Protein AF-X1JMP1-F1 (afdb_monomer_lite)

InterPro domains:
  IPR011050 Pectin lyase fold/virulence factor [SSF51126] (83-162)
  IPR012334 Pectin lyase fold [G3DSA:2.160.20.10] (89-226)
  IPR024535 Rhamnogalacturonase A/B/Epimerase-like, pectate lyase domain [PF12708] (98-154)

Secondary structure (DSSP, 8-state):
-EES-SEEE--SSS--EE--TTSEEEEEEEE----PPPBTTB-----EEETTEEESSPEEEEEET-PPPTTHHHHH---SS---TTSTT-EETTSTTT----EEEEE-HHHHHHHHHH-SEEE--SEEEE-SS-EEE-TT-EEE-S-TTTEEEE--SS-GGG--SSS-EEEEEE--BTT---EEEEEEEEEETT-TTEEEEEE-B-TT-EEEEEEEEEE-TT-TTSPPPP-----S-SEEEETT---EEES-EE------TT--SEEEES---

Foldseek 3Di:
DDFLFQFDADDPDDDHGGADNHTDKDWPDWDDKDFDDDDPNDTDIDFDADPNDTDPDIDTDMDPRDDDDPCPVVLQDDDPPADDCPPVQAAELCDPPLNQDLAQPDASQRSQLVCQVPDQHYEQEFHEHEHDEEREHELRHAYEYQAAVGREDEYQACDPPQVDLVQAEENYEYDQDQSRQYEDERHEYEYEQQRLSYAHYEARHHANYEAYRYEYHYYHNVDPPDDGDDHDGRLDANYEQERNRDYHYYNYYFHDDDDDPNYHPYDYPHHPD

Radius of gyration: 21.47 Å; chains: 1; bounding box: 57×36×58 Å

Organism: NCBI:txid412755

Sequence (273 aa):
YVNGAAAIAVLRNGPGLAGNPRGWLHIKEYAQRIKPKPYRGLQYESSICIDGRVRADTYVDTEPNRVPRKDLQPRHLWSTVFPSWQSENAANVKRSPYKAKGDGVTDDTVALQKAIDTSETVFLPKGIYRVTRTIRLRPDTKIIGIGKAFSILAVRGAEGYFTDNADPRPVLETADTKYGQTVMAFCGIYVPYEVPGAYALKWCSGRDSICRDVGYMLMPAVGYGARIPGHAPRITPFVKVCGNGGGKWYNFELGKGLADPGYRQILVEGTSE

Structure (mmCIF, N/CA/C/O backbone):
data_AF-X1JMP1-F1
#
_entry.id   AF-X1JMP1-F1
#
loop_
_atom_site.group_PDB
_atom_site.id
_atom_site.type_symbol
_atom_site.label_atom_id
_atom_site.label_alt_id
_atom_site.label_comp_id
_atom_site.label_asym_id
_atom_site.label_entity_id
_atom_site.label_seq_id
_atom_site.pdbx_PDB_ins_code
_atom_site.Cartn_x
_atom_site.Cartn_y
_atom_site.Cartn_z
_atom_site.occupancy
_atom_site.B_iso_or_equiv
_atom_site.auth_seq_id
_atom_site.auth_comp_id
_atom_site.auth_asym_id
_atom_site.auth_atom_id
_atom_site.pdbx_PDB_model_num
ATOM 1 N N . TYR A 1 1 ? -13.410 1.901 21.167 1.00 93.25 1 TYR A N 1
ATOM 2 C CA . TYR A 1 1 ? -13.601 2.307 22.576 1.00 93.25 1 TYR A CA 1
ATOM 3 C C . TYR A 1 1 ? -14.239 3.675 22.611 1.00 93.25 1 TYR A C 1
ATOM 5 O O . TYR A 1 1 ? -13.761 4.555 21.908 1.00 93.25 1 TYR A O 1
ATOM 13 N N . VAL A 1 2 ? -15.284 3.853 23.411 1.00 94.88 2 VAL A N 1
ATOM 14 C CA . VAL A 1 2 ? -15.963 5.141 23.621 1.00 94.88 2 VAL A CA 1
ATOM 15 C C . VAL A 1 2 ? -16.281 5.275 25.111 1.00 94.88 2 VAL A C 1
ATOM 17 O O . VAL A 1 2 ? -16.613 4.271 25.731 1.00 94.88 2 VAL A O 1
ATOM 20 N N . ASN A 1 3 ? -16.149 6.465 25.701 1.00 96.12 3 ASN A N 1
ATOM 21 C CA . ASN A 1 3 ? -16.435 6.705 27.121 1.00 96.12 3 ASN A CA 1
ATOM 22 C C . ASN A 1 3 ? -17.587 7.697 27.279 1.00 96.12 3 ASN A C 1
ATOM 24 O O . ASN A 1 3 ? -17.554 8.755 26.654 1.00 96.12 3 ASN A O 1
ATOM 28 N N . GLY A 1 4 ? -18.573 7.375 28.116 1.00 96.94 4 GLY A N 1
ATOM 29 C CA . GLY A 1 4 ? -19.624 8.314 28.523 1.00 96.94 4 GLY A CA 1
ATOM 30 C C . GLY A 1 4 ? -20.637 8.687 27.435 1.00 96.94 4 GLY A C 1
ATOM 31 O O . GLY A 1 4 ? -21.447 9.588 27.632 1.00 96.94 4 GLY A O 1
ATOM 32 N N . ALA A 1 5 ? -20.615 8.025 26.276 1.00 96.56 5 ALA A N 1
ATOM 33 C CA . ALA A 1 5 ? -21.567 8.304 25.206 1.00 96.56 5 ALA A CA 1
ATOM 34 C C . ALA A 1 5 ? -22.910 7.618 25.482 1.00 96.56 5 ALA A C 1
ATOM 36 O O . ALA A 1 5 ? -22.940 6.441 25.830 1.00 96.56 5 ALA A O 1
ATOM 37 N N . ALA A 1 6 ? -24.025 8.322 25.269 1.00 94.88 6 ALA A N 1
ATOM 38 C CA . ALA A 1 6 ? -25.363 7.728 25.357 1.00 94.88 6 ALA A CA 1
ATOM 39 C C . ALA A 1 6 ? -25.722 6.873 24.132 1.00 94.88 6 ALA A C 1
ATOM 41 O O . ALA A 1 6 ? -26.432 5.877 24.249 1.00 94.88 6 ALA A O 1
ATOM 42 N N . ALA A 1 7 ? -25.181 7.226 22.968 1.00 94.62 7 ALA A N 1
ATOM 43 C CA . ALA A 1 7 ? -25.319 6.481 21.726 1.00 94.62 7 ALA A CA 1
ATOM 44 C C . ALA A 1 7 ? -23.978 6.468 20.982 1.00 94.62 7 ALA A C 1
ATOM 46 O O . ALA A 1 7 ? -23.236 7.449 21.015 1.00 94.62 7 ALA A O 1
ATOM 47 N N . ILE A 1 8 ? -23.680 5.357 20.314 1.00 94.56 8 ILE A N 1
ATOM 48 C CA . ILE A 1 8 ? -22.511 5.180 19.443 1.00 94.56 8 ILE A CA 1
ATOM 49 C C . ILE A 1 8 ? -22.898 5.378 17.981 1.00 94.56 8 ILE A C 1
ATOM 51 O O . ILE A 1 8 ? -22.190 6.049 17.236 1.00 94.56 8 ILE A O 1
ATOM 55 N N . ALA A 1 9 ? -24.023 4.794 17.570 1.00 91.75 9 ALA A N 1
ATOM 56 C CA . ALA A 1 9 ? -24.541 4.906 16.217 1.00 91.75 9 ALA A CA 1
ATOM 57 C C . ALA A 1 9 ? -26.015 5.295 16.277 1.00 91.75 9 ALA A C 1
ATOM 59 O O . ALA A 1 9 ? -26.814 4.622 16.925 1.00 91.75 9 ALA A O 1
ATOM 60 N N . VAL A 1 10 ? -26.363 6.374 15.580 1.00 87.94 10 VAL A N 1
ATOM 61 C CA . VAL A 1 10 ? -27.736 6.868 15.456 1.00 87.94 10 VAL A CA 1
ATOM 62 C C . VAL A 1 10 ? -28.115 6.800 13.986 1.00 87.94 10 VAL A C 1
ATOM 64 O O . VAL A 1 10 ? -27.474 7.421 13.139 1.00 87.94 10 VAL A O 1
ATOM 67 N N . LEU A 1 11 ? -29.145 6.024 13.669 1.00 79.19 11 LEU A N 1
ATOM 68 C CA . LEU A 1 11 ? -29.619 5.836 12.303 1.00 79.19 11 LEU A CA 1
ATOM 69 C C . LEU A 1 11 ? -31.056 6.325 12.198 1.00 79.19 11 LEU A C 1
ATOM 71 O O . LEU A 1 11 ? -31.845 6.143 13.117 1.00 79.19 11 LEU A O 1
ATOM 75 N N . ARG A 1 12 ? -31.409 6.929 11.054 1.00 72.81 12 ARG A N 1
ATOM 76 C CA . ARG A 1 12 ? -32.794 7.369 10.808 1.00 72.81 12 ARG A CA 1
ATOM 77 C C . ARG A 1 12 ? -33.782 6.201 10.853 1.00 72.81 12 ARG A C 1
ATOM 79 O O . ARG A 1 12 ? -34.894 6.386 11.319 1.00 72.81 12 ARG A O 1
ATOM 86 N N . ASN A 1 13 ? -33.360 5.028 10.372 1.00 70.69 13 ASN A N 1
ATOM 87 C CA . ASN A 1 13 ? -34.188 3.832 10.249 1.00 70.69 13 ASN A CA 1
ATOM 88 C C . ASN A 1 13 ? -33.438 2.621 10.840 1.00 70.69 13 ASN A C 1
ATOM 90 O O . ASN A 1 13 ? -32.630 2.000 10.147 1.00 70.69 13 ASN A O 1
ATOM 94 N N . GLY A 1 14 ? -33.680 2.302 12.113 1.00 71.62 14 GLY A N 1
ATOM 95 C CA . GLY A 1 14 ? -33.173 1.099 12.788 1.00 71.62 14 GLY A CA 1
ATOM 96 C C . GLY A 1 14 ? -32.643 1.364 14.204 1.00 71.62 14 GLY A C 1
ATOM 97 O O . GLY A 1 14 ? -32.561 2.522 14.608 1.00 71.62 14 GLY A O 1
ATOM 98 N N . PRO A 1 15 ? -32.285 0.308 14.959 1.00 78.88 15 PRO A N 1
ATOM 99 C CA . PRO A 1 15 ? -32.011 0.414 16.395 1.00 78.88 15 PRO A CA 1
ATOM 100 C C . PRO A 1 15 ? -30.748 1.219 16.734 1.00 78.88 15 PRO A C 1
ATOM 102 O O . PRO A 1 15 ? -30.664 1.775 17.827 1.00 78.88 15 PRO A O 1
ATOM 105 N N . GLY A 1 16 ? -29.782 1.315 15.811 1.00 88.75 16 GLY A N 1
ATOM 106 C CA . GLY A 1 16 ? -28.498 1.952 16.085 1.00 88.75 16 GLY A CA 1
ATOM 107 C C . GLY A 1 16 ? -27.666 1.133 17.072 1.00 88.75 16 GLY A C 1
ATOM 108 O O . GLY A 1 16 ? -27.855 -0.075 17.219 1.00 88.75 16 GLY A O 1
ATOM 109 N N . LEU A 1 17 ? -26.753 1.808 17.769 1.00 94.25 17 LEU A N 1
ATOM 110 C CA . LEU A 1 17 ? -25.964 1.221 18.849 1.00 94.25 17 LEU A CA 1
ATOM 111 C C . LEU A 1 17 ? -26.000 2.143 20.061 1.00 94.25 17 LEU A C 1
ATOM 113 O O . LEU A 1 17 ? -25.491 3.266 20.003 1.00 94.25 17 LEU A O 1
ATOM 117 N N . ALA A 1 18 ? -26.588 1.660 21.154 1.00 94.81 18 ALA A N 1
ATOM 118 C CA . ALA A 1 18 ? -26.555 2.344 22.439 1.00 94.81 18 ALA A CA 1
ATOM 119 C C . ALA A 1 18 ? -25.116 2.438 22.967 1.00 94.81 18 ALA A C 1
ATOM 121 O O . ALA A 1 18 ? -24.279 1.572 22.709 1.00 94.81 18 ALA A O 1
ATOM 122 N N . GLY A 1 19 ? -24.823 3.515 23.690 1.00 96.00 19 GLY A N 1
ATOM 123 C CA . GLY A 1 19 ? -23.536 3.705 24.347 1.00 96.00 19 GLY A CA 1
ATOM 124 C C . GLY A 1 19 ? -23.554 3.294 25.820 1.00 96.00 19 GLY A C 1
ATOM 125 O O . GLY A 1 19 ? -24.490 2.658 26.302 1.00 96.00 19 GLY A O 1
ATOM 126 N N . ASN A 1 20 ? -22.506 3.684 26.545 1.00 97.25 20 ASN A N 1
ATOM 127 C CA . ASN A 1 20 ? -22.430 3.584 27.999 1.00 97.25 20 ASN A CA 1
ATOM 128 C C . ASN A 1 20 ? -22.270 4.997 28.599 1.00 97.25 20 ASN A C 1
ATOM 130 O O . ASN A 1 20 ? -21.147 5.499 28.673 1.00 97.25 20 ASN A O 1
ATOM 134 N N . PRO A 1 21 ? -23.359 5.653 29.049 1.00 97.06 21 PRO A N 1
ATOM 135 C CA . PRO A 1 21 ? -23.300 7.013 29.591 1.00 97.06 21 PRO A CA 1
ATOM 136 C C . PRO A 1 21 ? -22.436 7.159 30.849 1.00 97.06 21 PRO A C 1
ATOM 138 O O . PRO A 1 21 ? -22.041 8.267 31.195 1.00 97.06 21 PRO A O 1
ATOM 141 N N . ARG A 1 22 ? -22.176 6.059 31.567 1.00 96.94 22 ARG A N 1
ATOM 142 C CA . ARG A 1 22 ? -21.482 6.071 32.865 1.00 96.94 22 ARG A CA 1
ATOM 143 C C . ARG A 1 22 ? -20.102 5.417 32.819 1.00 96.94 22 ARG A C 1
ATOM 145 O O . ARG A 1 22 ? -19.497 5.217 33.867 1.00 96.94 22 ARG A O 1
ATOM 152 N N . GLY A 1 23 ? -19.598 5.068 31.638 1.00 96.88 23 GLY A N 1
ATOM 153 C CA . GLY A 1 23 ? -18.302 4.414 31.538 1.00 96.88 23 GLY A CA 1
ATOM 154 C C . GLY A 1 23 ? -17.882 4.077 30.119 1.00 96.88 23 GLY A C 1
ATOM 155 O O . GLY A 1 23 ? -18.405 4.594 29.132 1.00 96.88 23 GLY A O 1
ATOM 156 N N . TRP A 1 24 ? -16.905 3.183 30.027 1.00 97.88 24 TRP A N 1
ATOM 157 C CA . TRP A 1 24 ? -16.372 2.738 28.751 1.00 97.88 24 TRP A CA 1
ATOM 158 C C . TRP A 1 24 ? -17.309 1.758 28.051 1.00 97.88 24 TRP A C 1
ATOM 160 O O . TRP A 1 24 ? -17.990 0.953 28.681 1.00 97.88 24 TRP A O 1
ATOM 170 N N . LEU A 1 25 ? -17.290 1.783 26.728 1.00 97.69 25 LEU A N 1
ATOM 171 C CA . LEU A 1 25 ? -17.811 0.738 25.867 1.00 97.69 25 LEU A CA 1
ATOM 172 C C . LEU A 1 25 ? -16.711 0.354 24.877 1.00 97.69 25 LEU A C 1
ATOM 174 O O . LEU A 1 25 ? -16.251 1.172 24.066 1.00 97.69 25 LEU A O 1
ATOM 178 N N . HIS A 1 26 ? -16.260 -0.892 24.956 1.00 97.25 26 HIS A N 1
ATOM 179 C CA . HIS A 1 26 ? -15.389 -1.474 23.949 1.00 97.25 26 HIS A CA 1
ATOM 180 C C . HIS A 1 26 ? -16.265 -2.092 22.866 1.00 97.25 26 HIS A C 1
ATOM 182 O O . HIS A 1 26 ? -16.967 -3.061 23.111 1.00 97.25 26 HIS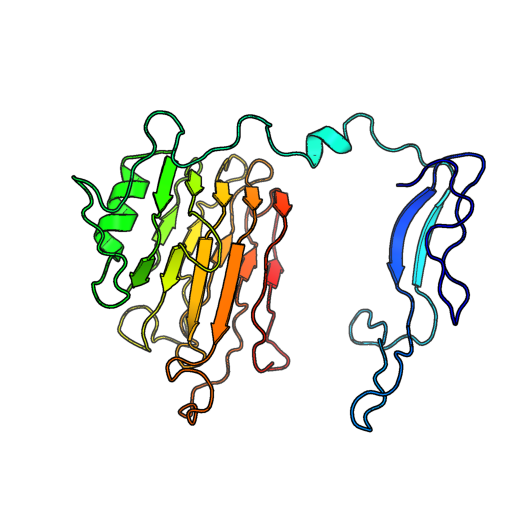 A O 1
ATOM 188 N N . ILE A 1 27 ? -16.244 -1.497 21.679 1.00 96.25 27 ILE A N 1
ATOM 189 C CA . ILE A 1 27 ? -16.914 -2.030 20.494 1.00 96.25 27 ILE A CA 1
ATOM 190 C C . ILE A 1 27 ? -15.862 -2.856 19.772 1.00 96.25 27 ILE A C 1
ATOM 192 O O . ILE A 1 27 ? -14.891 -2.274 19.283 1.00 96.25 27 ILE A O 1
ATOM 196 N N . LYS A 1 28 ? -16.021 -4.179 19.784 1.00 95.12 28 LYS A N 1
ATOM 197 C CA . LYS A 1 28 ? -15.144 -5.091 19.048 1.00 95.12 28 LYS A CA 1
ATOM 198 C C . LYS A 1 28 ? -15.568 -5.098 17.591 1.00 95.12 28 LYS A C 1
ATOM 200 O O . LYS A 1 28 ? -14.769 -4.772 16.722 1.00 95.12 28 LYS A O 1
ATOM 205 N N . GLU A 1 29 ? -16.854 -5.340 17.353 1.00 93.88 29 GLU A N 1
ATOM 206 C CA . GLU A 1 29 ? -17.444 -5.328 16.022 1.00 93.88 29 GLU A CA 1
ATOM 207 C C . GLU A 1 29 ? -18.864 -4.755 16.072 1.00 93.88 29 GLU A C 1
ATOM 209 O O . GLU A 1 29 ? -19.627 -4.977 17.013 1.00 93.88 29 GLU A O 1
ATOM 214 N N . TYR A 1 30 ? -19.228 -3.982 15.053 1.00 92.62 30 TYR A N 1
ATOM 215 C CA . TYR A 1 30 ? -20.583 -3.479 14.874 1.00 92.62 30 TYR A CA 1
ATOM 216 C C . TYR A 1 30 ? -20.875 -3.340 13.386 1.00 92.62 30 TYR A C 1
ATOM 218 O O . TYR A 1 30 ? -20.153 -2.645 12.669 1.00 92.62 30 TYR A O 1
ATOM 226 N N . ALA A 1 31 ? -21.951 -3.967 12.927 1.00 90.88 31 ALA A N 1
ATOM 227 C CA . ALA A 1 31 ? -22.455 -3.788 11.579 1.00 90.88 31 ALA A CA 1
ATOM 228 C C . ALA A 1 31 ? -23.976 -3.697 11.621 1.00 90.88 31 ALA A C 1
ATOM 230 O O . ALA A 1 31 ? -24.648 -4.557 12.183 1.00 90.88 31 ALA A O 1
ATOM 231 N N . GLN A 1 32 ? -24.529 -2.667 10.986 1.00 88.06 32 GLN A N 1
ATOM 232 C CA . GLN A 1 32 ? -25.966 -2.526 10.819 1.00 88.06 32 GLN A CA 1
ATOM 233 C C . GLN A 1 32 ? -26.304 -2.393 9.341 1.00 88.06 32 GLN A C 1
ATOM 235 O O . GLN A 1 32 ? -25.727 -1.571 8.626 1.00 88.06 32 GLN A O 1
ATOM 240 N N . ARG A 1 33 ? -27.298 -3.168 8.902 1.00 85.44 33 ARG A N 1
ATOM 241 C CA . ARG A 1 33 ? -27.881 -3.011 7.577 1.00 85.44 33 ARG A CA 1
ATOM 242 C C . ARG A 1 33 ? -28.571 -1.657 7.481 1.00 85.44 33 ARG A C 1
ATOM 244 O O . ARG A 1 33 ? -29.415 -1.311 8.306 1.00 85.44 33 ARG A O 1
ATOM 251 N N . ILE A 1 34 ? -28.246 -0.916 6.432 1.00 81.19 34 ILE A N 1
ATOM 252 C CA . ILE A 1 34 ? -28.981 0.282 6.041 1.00 81.19 34 ILE A CA 1
ATOM 253 C C . ILE A 1 34 ? -29.685 0.028 4.713 1.00 81.19 34 ILE A C 1
ATOM 255 O O . ILE A 1 34 ? -29.213 -0.740 3.870 1.00 81.19 34 ILE A O 1
ATOM 259 N N . LYS A 1 35 ? -30.822 0.696 4.533 1.00 82.19 35 LYS A N 1
ATOM 260 C CA . LYS A 1 35 ? -31.534 0.768 3.260 1.00 82.19 35 LYS A CA 1
ATOM 261 C C . LYS A 1 35 ? -31.422 2.202 2.743 1.00 82.19 35 LYS A C 1
ATOM 263 O O . LYS A 1 35 ? -32.203 3.056 3.170 1.00 82.19 35 LYS A O 1
ATOM 268 N N . PRO A 1 36 ? -30.407 2.509 1.911 1.00 81.50 36 PRO A N 1
ATOM 269 C CA . PRO A 1 36 ? -30.263 3.831 1.321 1.00 81.50 36 PRO A CA 1
ATOM 270 C C . PRO A 1 36 ? -31.501 4.224 0.515 1.00 81.50 36 PRO A C 1
ATOM 272 O O . PRO A 1 36 ? -32.275 3.371 0.068 1.00 81.50 36 PRO A O 1
ATOM 275 N N . LYS A 1 37 ? -31.668 5.533 0.295 1.00 85.25 37 LYS A N 1
ATOM 276 C CA . LYS A 1 37 ? -32.689 6.023 -0.633 1.00 85.25 37 LYS A CA 1
ATOM 277 C C . LYS A 1 37 ? -32.453 5.413 -2.024 1.00 85.25 37 LYS A C 1
ATOM 279 O O . LYS A 1 37 ? -31.289 5.274 -2.411 1.00 85.25 37 LYS A O 1
ATOM 284 N N . PRO A 1 38 ? -33.519 5.087 -2.775 1.00 89.06 38 PRO A N 1
ATOM 285 C CA . PRO A 1 38 ? -33.381 4.683 -4.166 1.00 89.06 38 PRO A CA 1
ATOM 286 C C . PRO A 1 38 ? -32.553 5.702 -4.956 1.00 89.06 38 PRO A C 1
ATOM 288 O O . PRO A 1 38 ? -32.703 6.911 -4.765 1.00 89.06 38 PRO A O 1
ATOM 291 N N . TYR A 1 39 ? -31.703 5.224 -5.861 1.00 88.06 39 TYR A N 1
ATOM 292 C CA . TYR A 1 39 ? -30.927 6.076 -6.758 1.00 88.06 39 TYR A CA 1
ATOM 293 C C . TYR A 1 39 ? -31.030 5.543 -8.184 1.00 88.06 39 TYR A C 1
ATOM 295 O O . TYR A 1 39 ? -30.772 4.369 -8.431 1.00 88.06 39 TYR A O 1
ATOM 303 N N . ARG A 1 40 ? -31.442 6.409 -9.122 1.00 92.50 40 ARG A N 1
ATOM 304 C CA . ARG A 1 40 ? -31.661 6.066 -10.543 1.00 92.50 40 ARG A CA 1
ATOM 305 C C . ARG A 1 40 ? -32.532 4.812 -10.748 1.00 92.50 40 ARG A C 1
ATOM 307 O O . ARG A 1 40 ? -32.201 3.950 -11.551 1.00 92.50 40 ARG A O 1
ATOM 314 N N . GLY A 1 41 ? -33.626 4.698 -9.990 1.00 91.38 41 GLY A N 1
ATOM 315 C CA . GLY A 1 41 ? -34.556 3.562 -10.072 1.00 91.38 41 GLY A CA 1
ATOM 316 C C . GLY A 1 41 ? -34.058 2.266 -9.422 1.00 91.38 41 GLY A C 1
ATOM 317 O O . GLY A 1 41 ? -34.800 1.291 -9.376 1.00 91.38 41 GLY A O 1
ATOM 318 N N . LEU A 1 42 ? -32.837 2.250 -8.879 1.00 88.50 42 LEU A N 1
ATOM 319 C CA . LEU A 1 42 ? -32.273 1.101 -8.180 1.00 88.50 42 LEU A CA 1
ATOM 320 C C . LEU A 1 42 ? -32.456 1.254 -6.667 1.00 88.50 42 LEU A C 1
ATOM 322 O O . LEU A 1 42 ? -32.140 2.299 -6.088 1.00 88.50 42 LEU A O 1
ATOM 326 N N . GLN A 1 43 ? -32.943 0.193 -6.023 1.00 87.50 43 GLN A N 1
ATOM 327 C CA . GLN A 1 43 ? -32.950 0.067 -4.570 1.00 87.50 43 GLN A CA 1
ATOM 328 C C . GLN A 1 43 ? -31.688 -0.676 -4.136 1.00 87.50 43 GLN A C 1
ATOM 330 O O . GLN A 1 43 ? -31.512 -1.853 -4.432 1.00 87.50 43 GLN A O 1
ATOM 335 N N . TYR A 1 44 ? -30.824 0.021 -3.407 1.00 82.50 44 TYR A N 1
ATOM 336 C CA . TYR A 1 44 ? -29.628 -0.569 -2.818 1.00 82.50 44 TYR A CA 1
ATOM 337 C C . TYR A 1 44 ? -29.945 -1.102 -1.420 1.00 82.50 44 TYR A C 1
ATOM 339 O O . TYR A 1 44 ? -30.755 -0.512 -0.698 1.00 82.50 44 TYR A O 1
ATOM 347 N N . GLU A 1 45 ? -29.283 -2.184 -1.021 1.00 78.38 45 GLU A N 1
ATOM 348 C CA . GLU A 1 45 ? -29.291 -2.689 0.353 1.00 78.38 45 GLU A CA 1
ATOM 349 C C . GLU A 1 45 ? -27.855 -2.977 0.797 1.00 78.38 45 GLU A C 1
ATOM 351 O O . GLU A 1 45 ? -27.056 -3.529 0.042 1.00 78.38 45 GLU A O 1
ATOM 356 N N . SER A 1 46 ? -27.514 -2.578 2.023 1.00 82.06 46 SER A N 1
ATOM 357 C CA . SER A 1 46 ? -26.208 -2.863 2.623 1.00 82.06 46 SER A CA 1
ATOM 358 C C . SER A 1 46 ? -26.297 -4.127 3.471 1.00 82.06 46 SER A C 1
ATOM 360 O O . SER A 1 46 ? -26.506 -4.053 4.679 1.00 82.06 46 SER A O 1
ATOM 362 N N . SER A 1 47 ? -26.194 -5.292 2.839 1.00 83.25 47 SER A N 1
ATOM 363 C CA . SER A 1 47 ? -26.264 -6.579 3.539 1.00 83.25 47 SER A CA 1
ATOM 364 C C . SER A 1 47 ? -25.044 -6.818 4.428 1.00 83.25 47 SER A C 1
ATOM 366 O O . SER A 1 47 ? -23.917 -6.503 4.049 1.00 83.25 47 SER A O 1
ATOM 368 N N . ILE A 1 48 ? -25.267 -7.424 5.593 1.00 88.88 48 ILE A N 1
ATOM 369 C CA . ILE A 1 48 ? -24.194 -7.946 6.441 1.00 88.88 48 ILE A CA 1
ATOM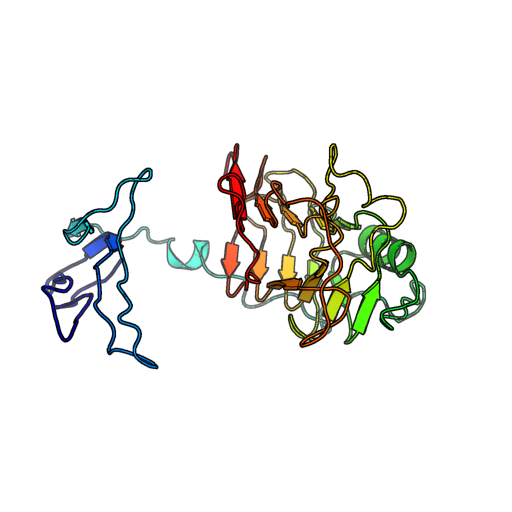 370 C C . ILE A 1 48 ? -23.929 -9.377 5.985 1.00 88.88 48 ILE A C 1
ATOM 372 O O . ILE A 1 48 ? -24.863 -10.172 5.910 1.00 88.88 48 ILE A O 1
ATOM 376 N N . CYS A 1 49 ? -22.679 -9.703 5.668 1.00 85.69 49 CYS A N 1
ATOM 377 C CA . CYS A 1 49 ? -22.269 -11.047 5.275 1.00 85.69 49 CYS A CA 1
ATOM 378 C C . CYS A 1 49 ? -21.146 -11.516 6.198 1.00 85.69 49 CYS A C 1
ATOM 380 O O . CYS A 1 49 ? -20.133 -10.830 6.316 1.00 85.69 49 CYS A O 1
ATOM 382 N N . ILE A 1 50 ? -21.339 -12.660 6.849 1.00 85.19 50 ILE A N 1
ATOM 383 C CA . ILE A 1 50 ? -20.341 -13.304 7.709 1.00 85.19 50 ILE A CA 1
ATOM 384 C C . ILE A 1 50 ? -20.162 -14.720 7.169 1.00 85.19 50 ILE A C 1
ATOM 386 O O . ILE A 1 50 ? -21.148 -15.434 6.991 1.00 85.19 50 ILE A O 1
ATOM 390 N N . ASP A 1 51 ? -18.928 -15.088 6.826 1.00 84.31 51 ASP A N 1
ATOM 391 C CA . ASP A 1 51 ? -18.574 -16.401 6.266 1.00 84.31 51 ASP A CA 1
ATOM 392 C C . ASP A 1 51 ? -19.452 -16.826 5.074 1.00 84.31 51 ASP A C 1
ATOM 394 O O . ASP A 1 51 ? -19.936 -17.954 4.975 1.00 84.31 51 ASP A O 1
ATOM 398 N N . GLY A 1 52 ? -19.713 -15.878 4.167 1.00 83.19 52 GLY A N 1
ATOM 399 C CA . GLY A 1 52 ? -20.524 -16.101 2.965 1.00 83.19 52 GLY A CA 1
ATOM 400 C C . GLY A 1 52 ? -22.036 -16.161 3.210 1.00 83.19 52 GLY A C 1
ATOM 401 O O . GLY A 1 52 ? -22.798 -16.332 2.259 1.00 83.19 52 GLY A O 1
ATOM 402 N N . ARG A 1 53 ? -22.496 -15.997 4.456 1.00 87.25 53 ARG A N 1
ATOM 403 C CA . ARG A 1 53 ? -23.918 -16.019 4.815 1.00 87.25 53 ARG A CA 1
ATOM 404 C C . ARG A 1 53 ? -24.426 -14.614 5.093 1.00 87.25 53 ARG A C 1
ATOM 406 O O . ARG A 1 53 ? -23.916 -13.907 5.963 1.00 87.25 53 ARG A O 1
ATOM 413 N N . VAL A 1 54 ? -25.474 -14.224 4.373 1.00 88.38 54 VAL A N 1
ATOM 414 C CA . VAL A 1 54 ? -26.164 -12.953 4.603 1.00 88.38 54 VAL A CA 1
ATOM 415 C C . VAL A 1 54 ? -26.968 -13.032 5.898 1.00 88.38 54 VAL A C 1
ATOM 417 O O . VAL A 1 54 ? -27.739 -13.969 6.102 1.00 88.38 54 VAL A O 1
ATOM 420 N N . ARG A 1 55 ? -26.812 -12.029 6.762 1.00 85.50 55 ARG A N 1
ATOM 421 C CA . ARG A 1 55 ? -27.589 -11.857 7.992 1.00 85.50 55 ARG A CA 1
ATOM 422 C C . ARG A 1 55 ? -28.587 -10.713 7.843 1.00 85.50 55 ARG A C 1
ATOM 424 O O . ARG A 1 55 ? -28.277 -9.678 7.252 1.00 85.50 55 ARG A O 1
ATOM 431 N N . ALA A 1 56 ? -29.780 -10.910 8.401 1.00 79.50 56 ALA A N 1
ATOM 432 C CA . ALA A 1 56 ? -30.825 -9.889 8.443 1.00 79.50 56 ALA A CA 1
ATOM 433 C C . ALA A 1 56 ? -30.661 -8.929 9.636 1.00 79.50 56 ALA A C 1
ATOM 435 O O . ALA A 1 56 ? -31.023 -7.755 9.530 1.00 79.50 56 ALA A O 1
ATOM 436 N N . ASP A 1 57 ? -30.098 -9.424 10.739 1.00 83.81 57 ASP A N 1
ATOM 437 C CA . ASP A 1 57 ? -30.016 -8.710 12.013 1.00 83.81 57 ASP A CA 1
ATOM 438 C C . ASP A 1 57 ? -28.767 -7.828 12.099 1.00 83.81 57 ASP A C 1
ATOM 440 O O . ASP A 1 57 ? -27.735 -8.121 11.490 1.00 83.81 57 ASP A O 1
ATOM 444 N N . THR A 1 58 ? -28.839 -6.774 12.916 1.00 87.75 58 THR A N 1
ATOM 445 C CA . THR A 1 58 ? -27.655 -6.007 13.322 1.00 87.75 58 THR A CA 1
ATOM 446 C C . THR A 1 58 ? -26.665 -6.926 14.035 1.00 87.75 58 THR A C 1
ATOM 448 O O . THR A 1 58 ? -27.033 -7.695 14.922 1.00 87.75 58 THR A O 1
ATOM 451 N N . TYR A 1 59 ? -25.393 -6.815 13.675 1.00 91.12 59 TYR A N 1
ATOM 452 C CA . TYR A 1 59 ? -24.303 -7.493 14.351 1.00 91.12 59 TYR A CA 1
ATOM 453 C C . TYR A 1 59 ? -23.669 -6.553 15.377 1.00 91.12 59 TYR A C 1
ATOM 455 O O . TYR A 1 59 ? -23.269 -5.438 15.037 1.00 91.12 59 TYR A O 1
ATOM 463 N N . VAL A 1 60 ? -23.610 -6.995 16.632 1.00 93.25 60 VAL A N 1
ATOM 464 C CA . VAL A 1 60 ? -23.083 -6.222 17.760 1.00 93.25 60 VAL A CA 1
ATOM 465 C C . VAL A 1 60 ? -22.222 -7.141 18.620 1.00 93.25 60 VAL A C 1
ATOM 467 O O . VAL A 1 60 ? -22.740 -8.084 19.211 1.00 93.25 60 VAL A O 1
ATOM 470 N N . ASP A 1 61 ? -20.932 -6.837 18.724 1.00 95.44 61 ASP A N 1
ATOM 471 C CA . ASP A 1 61 ? -20.026 -7.405 19.720 1.00 95.44 61 ASP A CA 1
ATOM 472 C C . ASP A 1 61 ? -19.405 -6.259 20.526 1.00 95.44 61 ASP A C 1
ATOM 474 O O . ASP A 1 61 ? -18.588 -5.467 20.036 1.00 95.44 61 ASP A O 1
ATOM 478 N N . THR A 1 62 ? -19.848 -6.134 21.777 1.00 96.81 62 THR A N 1
ATOM 479 C CA . THR A 1 62 ? -19.436 -5.057 22.675 1.00 96.81 62 THR A CA 1
ATOM 480 C C . THR A 1 62 ? -19.183 -5.562 24.085 1.00 96.81 62 THR A C 1
ATOM 482 O O . THR A 1 62 ? -19.866 -6.459 24.569 1.00 96.81 62 THR A O 1
ATOM 485 N N . GLU A 1 63 ? -18.259 -4.911 24.782 1.00 97.50 63 GLU A N 1
ATOM 486 C CA . GLU A 1 63 ? -17.910 -5.186 26.172 1.00 97.50 63 GLU A CA 1
ATOM 487 C C . GLU A 1 63 ? -18.037 -3.881 26.987 1.00 97.50 63 GLU A C 1
ATOM 489 O O . GLU A 1 63 ? -17.230 -2.953 26.813 1.00 97.50 63 GLU A O 1
ATOM 494 N N . PRO A 1 64 ? -19.071 -3.745 27.840 1.00 96.81 64 PRO A N 1
ATOM 495 C CA . PRO A 1 64 ? -19.247 -2.563 28.674 1.00 96.81 64 PRO A CA 1
ATOM 496 C C . PRO A 1 64 ? -18.190 -2.504 29.782 1.00 96.81 64 PRO A C 1
ATOM 498 O O . PRO A 1 64 ? -17.673 -3.516 30.242 1.00 96.81 64 PRO A O 1
ATOM 501 N N . ASN A 1 65 ? -17.873 -1.288 30.221 1.00 97.25 65 ASN A N 1
ATOM 502 C CA . ASN A 1 65 ? -16.901 -0.955 31.267 1.00 97.25 65 ASN A CA 1
ATOM 503 C C . ASN A 1 65 ? -15.468 -1.449 31.008 1.00 97.25 65 ASN A C 1
ATOM 505 O O . ASN A 1 65 ? -14.608 -1.364 31.885 1.00 97.25 65 ASN A O 1
ATOM 509 N N . ARG A 1 66 ? -15.172 -1.896 29.783 1.00 96.81 66 ARG A N 1
ATOM 510 C CA . ARG A 1 66 ? -13.825 -2.284 29.384 1.00 96.81 66 ARG A CA 1
ATOM 511 C C . ARG A 1 66 ? -12.965 -1.051 29.137 1.00 96.81 66 ARG A C 1
ATOM 513 O O . ARG A 1 66 ? -13.052 -0.403 28.094 1.00 96.81 66 ARG A O 1
ATOM 520 N N . VAL A 1 67 ? -12.116 -0.743 30.111 1.00 95.69 67 VAL A N 1
ATOM 521 C CA . VAL A 1 67 ? -11.149 0.356 30.026 1.00 95.69 67 VAL A CA 1
ATOM 522 C C . VAL A 1 67 ? -10.122 0.051 28.922 1.00 95.69 67 VAL A C 1
ATOM 524 O O . VAL A 1 67 ? -9.581 -1.061 28.889 1.00 95.69 67 VAL A O 1
ATOM 527 N N . PRO A 1 68 ? -9.839 0.994 28.002 1.00 95.44 68 PRO A N 1
ATOM 528 C CA . PRO A 1 68 ? -8.806 0.807 26.992 1.00 95.44 68 PRO A CA 1
ATOM 529 C C . PRO A 1 68 ? -7.427 0.693 27.639 1.00 95.44 68 PRO A C 1
ATOM 531 O O . PRO A 1 68 ? -7.158 1.258 28.701 1.00 95.44 68 PRO A O 1
ATOM 534 N N . ARG A 1 69 ? -6.508 0.008 26.957 1.00 93.75 69 ARG A N 1
ATOM 535 C CA . ARG A 1 69 ? -5.100 0.031 27.358 1.00 93.75 69 ARG A CA 1
ATOM 536 C C . ARG A 1 69 ? -4.575 1.471 27.341 1.00 93.75 69 ARG A C 1
ATOM 538 O O . ARG A 1 69 ? -4.896 2.234 26.430 1.00 93.75 69 ARG A O 1
ATOM 545 N N . LYS A 1 70 ? -3.712 1.815 28.302 1.00 93.75 70 LYS A N 1
ATOM 546 C CA . LYS A 1 70 ? -3.091 3.152 28.393 1.00 93.75 70 LYS A CA 1
ATOM 547 C C . LYS A 1 70 ? -2.285 3.515 27.139 1.00 93.75 70 LYS A C 1
ATOM 549 O O . LYS A 1 70 ? -2.210 4.680 26.775 1.00 93.75 70 LYS A O 1
ATOM 554 N N . ASP A 1 71 ? -1.723 2.513 26.464 1.00 92.00 71 ASP A N 1
ATOM 555 C CA . ASP A 1 71 ? -0.909 2.654 25.256 1.00 92.00 71 ASP A CA 1
ATOM 556 C C . ASP A 1 71 ? -1.715 2.577 23.945 1.00 92.00 71 ASP A C 1
ATOM 558 O O . ASP A 1 71 ? -1.116 2.533 22.873 1.00 92.00 71 ASP A O 1
ATOM 562 N N . LEU A 1 72 ? -3.056 2.570 23.987 1.00 90.06 72 LEU A N 1
ATOM 563 C CA . LEU A 1 72 ? -3.879 2.393 22.785 1.00 90.06 72 LEU A CA 1
ATOM 564 C C . LEU A 1 72 ? -3.571 3.452 21.714 1.00 90.06 72 LEU A C 1
ATOM 566 O O . LEU A 1 72 ? -3.236 3.106 20.588 1.00 90.06 72 LEU A O 1
ATOM 570 N N . GLN A 1 73 ? -3.639 4.740 22.058 1.00 89.31 73 GLN A N 1
ATOM 571 C CA . GLN A 1 73 ? -3.359 5.813 21.098 1.00 89.31 73 GLN A CA 1
ATOM 572 C C . GLN A 1 73 ? -1.922 5.776 20.549 1.00 89.31 73 GLN A C 1
ATOM 574 O O . GLN A 1 73 ? -1.783 5.702 19.330 1.00 89.31 73 GLN A O 1
ATOM 579 N N . PRO A 1 74 ? -0.848 5.760 21.366 1.00 88.31 74 PRO A N 1
ATOM 580 C CA . PRO A 1 74 ? 0.517 5.768 20.829 1.00 88.31 74 PRO A CA 1
ATOM 581 C C . PRO A 1 74 ? 0.841 4.540 19.962 1.00 88.31 74 PRO A C 1
ATOM 583 O O . PRO A 1 74 ? 1.652 4.635 19.042 1.00 88.31 74 PRO A O 1
ATOM 586 N N . ARG A 1 75 ? 0.162 3.402 20.165 1.00 87.12 75 ARG A N 1
ATOM 587 C CA . ARG A 1 75 ? 0.273 2.236 19.272 1.00 87.12 75 ARG A CA 1
ATOM 588 C C . ARG A 1 75 ? -0.317 2.463 17.882 1.00 87.12 75 ARG A C 1
ATOM 590 O O . ARG A 1 75 ? 0.140 1.829 16.938 1.00 87.12 75 ARG A O 1
ATOM 597 N N . HIS A 1 76 ? -1.296 3.352 17.749 1.00 87.00 76 HIS A N 1
ATOM 598 C CA . HIS A 1 76 ? -2.010 3.634 16.5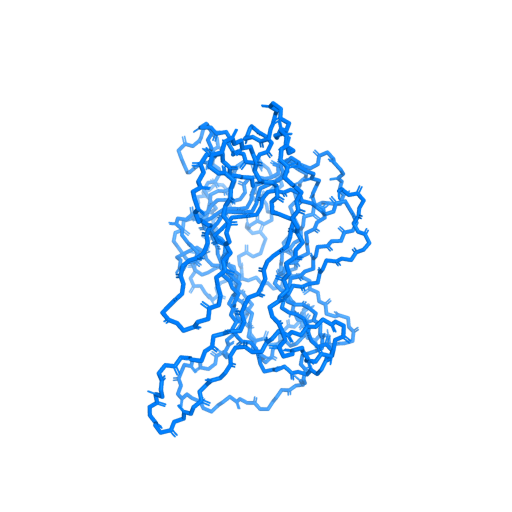01 1.00 87.00 76 HIS A CA 1
ATOM 599 C C . HIS A 1 76 ? -1.743 5.034 15.950 1.00 87.00 76 HIS A C 1
ATOM 601 O O . HIS A 1 76 ? -2.393 5.439 14.990 1.00 87.00 76 HIS A O 1
ATOM 607 N N . LEU A 1 77 ? -0.808 5.783 16.523 1.00 87.31 77 LEU A N 1
ATOM 608 C CA . LEU A 1 77 ? -0.351 7.046 15.963 1.00 87.31 77 LEU A CA 1
ATOM 609 C C . LEU A 1 77 ? 1.023 6.847 15.325 1.00 87.31 77 LEU A C 1
ATOM 611 O O . LEU A 1 77 ? 1.833 6.027 15.772 1.00 87.31 77 LEU A O 1
ATOM 615 N N . TRP A 1 78 ? 1.268 7.566 14.237 1.00 85.31 78 TRP A N 1
ATOM 616 C CA . TRP A 1 78 ? 2.604 7.717 13.670 1.00 85.31 78 TRP A CA 1
ATOM 617 C C . TRP A 1 78 ? 3.335 8.871 14.363 1.00 85.31 78 TRP A C 1
ATOM 619 O O . TRP A 1 78 ? 2.711 9.735 14.981 1.00 85.31 78 TRP A O 1
ATOM 629 N N . SER A 1 79 ? 4.664 8.880 14.250 1.00 83.31 79 SER A N 1
ATOM 630 C CA . SER A 1 79 ? 5.498 9.965 14.771 1.00 83.31 79 SER A CA 1
ATOM 631 C C . SER A 1 79 ? 5.105 11.309 14.152 1.00 83.31 79 SER A C 1
ATOM 633 O O . SER A 1 79 ? 4.860 11.391 12.948 1.00 83.31 79 SER A O 1
ATOM 635 N N . THR A 1 80 ? 5.096 12.374 14.955 1.00 82.06 80 THR A N 1
ATOM 636 C CA . THR A 1 80 ? 4.958 13.752 14.452 1.00 82.06 80 THR A CA 1
ATOM 637 C C . THR A 1 80 ? 6.122 14.135 13.536 1.00 82.06 80 THR A C 1
ATOM 639 O O . THR A 1 80 ? 5.935 14.903 12.595 1.00 82.06 80 THR A O 1
ATOM 642 N N . VAL A 1 81 ? 7.296 13.534 13.753 1.00 87.62 81 VAL A N 1
ATOM 643 C CA . VAL A 1 81 ? 8.431 13.564 12.827 1.00 87.62 81 VAL A CA 1
ATOM 644 C C . VAL A 1 81 ? 8.229 12.450 11.798 1.00 87.62 81 VAL A C 1
ATOM 646 O O . VAL A 1 81 ? 8.680 11.318 11.979 1.00 87.62 81 VAL A O 1
ATOM 649 N N . PHE A 1 82 ? 7.479 12.760 10.743 1.00 93.31 82 PHE A N 1
ATOM 650 C CA . PHE A 1 82 ? 7.179 11.839 9.645 1.00 93.31 82 PHE A CA 1
ATOM 651 C C . PHE A 1 82 ? 8.087 12.130 8.438 1.00 93.31 82 PHE A C 1
ATOM 653 O O . PHE A 1 82 ? 8.299 13.308 8.136 1.00 93.31 82 PHE A O 1
ATOM 660 N N . PRO A 1 83 ? 8.614 11.111 7.727 1.00 94.12 83 PRO A N 1
ATOM 661 C CA . PRO A 1 83 ? 9.475 11.352 6.575 1.00 94.12 83 PRO A CA 1
ATOM 662 C C . PRO A 1 83 ? 8.748 12.109 5.462 1.00 94.12 83 PRO A C 1
ATOM 664 O O . PRO A 1 83 ? 7.584 11.848 5.151 1.00 94.12 83 PRO A O 1
ATOM 667 N N . SER A 1 84 ? 9.456 13.051 4.852 1.00 93.06 84 SER A N 1
ATOM 668 C CA . SER A 1 84 ? 8.967 13.890 3.762 1.00 93.06 84 SER A CA 1
ATOM 669 C C . SER A 1 84 ? 10.091 14.165 2.764 1.00 93.06 84 SER A C 1
ATOM 671 O O . SER A 1 84 ? 11.247 13.804 2.981 1.00 93.06 84 SER A O 1
ATOM 673 N N . TRP A 1 85 ? 9.779 14.860 1.671 1.00 91.44 85 TRP A N 1
ATOM 674 C CA . TRP A 1 85 ? 10.803 15.323 0.728 1.00 91.44 85 TRP A CA 1
ATOM 675 C C . TRP A 1 85 ? 11.771 16.359 1.322 1.00 91.44 85 TRP A C 1
ATOM 677 O O . TRP A 1 85 ? 12.762 16.690 0.679 1.00 91.44 85 TRP A O 1
ATOM 687 N N . GLN A 1 86 ? 11.469 16.893 2.510 1.00 92.62 86 GLN A N 1
ATOM 688 C CA . GLN A 1 86 ? 12.330 17.812 3.259 1.00 92.62 86 GLN A CA 1
ATOM 689 C C . GLN A 1 86 ? 13.152 17.095 4.333 1.00 92.62 86 GLN A C 1
ATOM 691 O O . GLN A 1 86 ? 13.938 17.747 5.016 1.00 92.62 86 GLN A O 1
ATOM 696 N N . SER A 1 87 ? 12.965 15.783 4.518 1.00 93.44 87 SER A N 1
ATOM 697 C CA . SER A 1 87 ? 13.807 15.013 5.425 1.00 93.44 87 SER A CA 1
ATOM 698 C C . SER A 1 87 ? 15.268 15.124 5.009 1.00 93.44 87 SER A C 1
ATOM 700 O O . SER A 1 87 ? 15.599 15.126 3.820 1.00 93.44 87 SER A O 1
ATOM 702 N N . GLU A 1 88 ? 16.140 15.206 6.009 1.00 89.06 88 GLU A N 1
ATOM 703 C CA . GLU A 1 88 ? 17.579 15.202 5.797 1.00 89.06 88 GLU A CA 1
ATOM 704 C C . GLU A 1 88 ? 17.971 13.968 4.969 1.00 89.06 88 GLU A C 1
ATOM 706 O O . GLU A 1 88 ? 17.517 12.855 5.239 1.00 89.06 88 GLU A O 1
ATOM 711 N N . ASN A 1 89 ? 18.764 14.177 3.917 1.00 90.94 89 ASN A N 1
ATOM 712 C CA . ASN A 1 89 ? 19.199 13.137 2.976 1.00 90.94 89 ASN A CA 1
ATOM 713 C C . ASN A 1 89 ? 18.083 12.443 2.165 1.00 90.94 89 ASN A C 1
ATOM 715 O O . ASN A 1 89 ? 18.315 11.370 1.607 1.00 90.94 89 ASN A O 1
ATOM 719 N N . ALA A 1 90 ? 16.891 13.041 2.036 1.00 97.00 90 ALA A N 1
ATOM 720 C CA . ALA A 1 90 ? 15.861 12.519 1.138 1.00 97.00 90 ALA A CA 1
ATOM 721 C C . ALA A 1 90 ? 16.359 12.466 -0.321 1.00 97.00 90 ALA A C 1
ATOM 723 O O . ALA A 1 90 ? 16.617 13.485 -0.970 1.00 97.00 90 ALA A O 1
ATOM 724 N N . ALA A 1 91 ? 16.460 11.255 -0.866 1.00 98.38 91 ALA A N 1
ATOM 725 C CA . ALA A 1 91 ? 16.930 10.998 -2.215 1.00 98.38 91 ALA A CA 1
ATOM 726 C C . ALA A 1 91 ? 15.832 11.280 -3.241 1.00 98.38 91 ALA A C 1
ATOM 728 O O . ALA A 1 91 ? 14.903 10.496 -3.424 1.00 98.38 91 ALA A O 1
ATOM 729 N N . ASN A 1 92 ? 15.949 12.400 -3.951 1.00 98.62 92 ASN A N 1
ATOM 730 C CA . ASN A 1 92 ? 15.069 12.705 -5.074 1.00 98.62 92 ASN A CA 1
ATOM 731 C C . ASN A 1 92 ? 15.446 11.849 -6.292 1.00 98.62 92 ASN A C 1
ATOM 733 O O . ASN A 1 92 ? 16.478 12.087 -6.925 1.00 98.62 92 ASN A O 1
ATOM 737 N N . VAL A 1 93 ? 14.576 10.910 -6.670 1.00 98.81 93 VAL A N 1
ATOM 738 C CA . VAL A 1 93 ? 14.846 9.951 -7.760 1.00 98.81 93 VAL A CA 1
ATOM 739 C C . VAL A 1 93 ? 15.074 10.604 -9.129 1.00 98.81 93 VAL A C 1
ATOM 741 O O . VAL A 1 93 ? 15.704 10.004 -9.994 1.00 98.81 93 VAL A O 1
ATOM 744 N N . LYS A 1 94 ? 14.621 11.846 -9.349 1.00 98.75 94 LYS A N 1
ATOM 745 C CA . LYS A 1 94 ? 14.855 12.573 -10.612 1.00 98.75 94 LYS A CA 1
ATOM 746 C C . LYS A 1 94 ? 16.221 13.259 -10.674 1.00 98.75 94 LYS A C 1
ATOM 748 O O . LYS A 1 94 ? 16.644 13.703 -11.742 1.00 98.75 94 LYS A O 1
ATOM 753 N N . ARG A 1 95 ? 16.922 13.391 -9.545 1.00 98.38 95 ARG A N 1
ATOM 754 C CA . ARG A 1 95 ? 18.243 14.033 -9.473 1.00 98.38 95 ARG A CA 1
ATOM 755 C C . ARG A 1 95 ? 19.364 13.018 -9.701 1.00 98.38 95 ARG A C 1
ATOM 757 O O . ARG A 1 95 ? 19.154 11.805 -9.694 1.00 98.38 95 ARG A O 1
ATOM 764 N N . SER A 1 96 ? 20.568 13.531 -9.955 1.00 96.56 96 SER A N 1
ATOM 765 C CA . SER A 1 96 ? 21.779 12.703 -9.961 1.00 96.56 96 SER A CA 1
ATOM 766 C C . SER A 1 96 ? 21.951 12.056 -8.578 1.00 96.56 96 SER A C 1
ATOM 768 O O . SER A 1 96 ? 21.724 12.754 -7.591 1.00 96.56 96 SER A O 1
ATOM 770 N N . PRO A 1 97 ? 22.333 10.770 -8.483 1.00 97.88 97 PRO A N 1
ATOM 771 C CA . PRO A 1 97 ? 22.813 9.889 -9.555 1.00 97.88 97 PRO A CA 1
ATOM 772 C C . PRO A 1 97 ? 21.751 8.948 -10.160 1.00 97.88 97 PRO A C 1
ATOM 774 O O . PRO A 1 97 ? 22.123 8.023 -10.885 1.00 97.88 97 PRO A O 1
ATOM 777 N N . TYR A 1 98 ? 20.465 9.139 -9.854 1.00 98.62 98 TYR A N 1
ATOM 778 C CA . TYR A 1 98 ? 19.385 8.205 -10.211 1.00 98.62 98 TYR A CA 1
ATOM 779 C C . TYR A 1 98 ? 18.746 8.534 -11.563 1.00 98.62 98 TYR A C 1
ATOM 781 O O . TYR A 1 98 ? 18.599 7.653 -12.403 1.00 98.62 98 TYR A O 1
ATOM 789 N N . LYS A 1 99 ? 18.444 9.818 -11.802 1.00 98.56 99 LYS A N 1
ATOM 790 C CA . LYS A 1 99 ? 17.935 10.349 -13.081 1.00 98.56 99 LYS A CA 1
ATOM 791 C C . LYS A 1 99 ? 16.657 9.661 -13.607 1.00 98.56 99 LYS A C 1
ATOM 793 O O . LYS A 1 99 ? 16.466 9.614 -14.824 1.00 98.56 99 LYS A O 1
ATOM 798 N N . ALA A 1 100 ? 15.779 9.184 -12.720 1.00 98.81 100 ALA A N 1
ATOM 799 C CA . ALA A 1 100 ? 14.447 8.710 -13.101 1.00 98.81 100 ALA A CA 1
ATOM 800 C C . ALA A 1 100 ? 13.678 9.819 -13.841 1.00 98.81 100 ALA A C 1
ATOM 802 O O . ALA A 1 100 ? 13.789 11.003 -13.504 1.00 98.81 100 ALA A O 1
ATOM 803 N N . LYS A 1 101 ? 12.897 9.457 -14.855 1.00 98.75 101 LYS A N 1
ATOM 804 C CA . LYS A 1 101 ? 12.140 10.400 -15.685 1.00 98.75 101 LYS A CA 1
ATOM 805 C C . LYS A 1 101 ? 10.770 10.693 -15.095 1.00 98.75 101 LYS A C 1
ATOM 807 O O . LYS A 1 101 ? 10.391 11.864 -14.970 1.00 98.75 101 LYS A O 1
ATOM 812 N N . GLY A 1 102 ? 10.046 9.657 -14.679 1.00 98.44 102 GLY A N 1
ATOM 813 C CA . GLY A 1 102 ? 8.665 9.763 -14.222 1.00 98.44 102 GLY A CA 1
ATOM 814 C C . GLY A 1 102 ? 7.726 10.296 -15.310 1.00 98.44 102 GLY A C 1
ATOM 815 O O . GLY A 1 102 ? 6.848 11.104 -15.001 1.00 98.44 102 GLY A O 1
ATOM 816 N N . ASP A 1 103 ? 7.966 9.920 -16.570 1.00 98.06 103 ASP A N 1
ATOM 817 C CA . ASP A 1 103 ? 7.238 10.365 -17.770 1.00 98.06 103 ASP A CA 1
ATOM 818 C C . ASP A 1 103 ? 6.182 9.350 -18.266 1.00 98.06 103 ASP A C 1
ATOM 820 O O . ASP A 1 103 ? 5.481 9.606 -19.241 1.00 98.06 103 ASP A O 1
ATOM 824 N N . GLY A 1 104 ? 6.056 8.202 -17.597 1.00 95.50 104 GLY A N 1
ATOM 825 C CA . GLY A 1 104 ? 5.147 7.106 -17.939 1.00 95.50 104 GLY A CA 1
ATOM 826 C C . GLY A 1 104 ? 5.606 6.222 -19.103 1.00 95.50 104 GLY A C 1
ATOM 827 O O . GLY A 1 104 ? 4.915 5.263 -19.449 1.00 95.50 104 GLY A O 1
ATOM 828 N N . VAL A 1 105 ? 6.763 6.509 -19.704 1.00 94.81 105 VAL A N 1
ATOM 829 C CA . VAL A 1 105 ? 7.268 5.828 -20.906 1.00 94.81 105 VAL A CA 1
ATOM 830 C C . VAL A 1 105 ? 8.636 5.207 -20.656 1.00 94.81 105 VAL A C 1
ATOM 832 O O . VAL A 1 105 ? 8.834 4.021 -20.943 1.00 94.81 105 VAL A O 1
ATOM 835 N N . THR A 1 106 ? 9.566 5.985 -20.112 1.00 97.31 106 THR A N 1
ATOM 836 C CA . THR A 1 106 ? 10.911 5.534 -19.768 1.00 97.31 106 THR A CA 1
ATOM 837 C C . THR A 1 106 ? 10.834 4.498 -18.654 1.00 97.31 106 THR A C 1
ATOM 839 O O . THR A 1 106 ? 10.117 4.681 -17.675 1.00 97.31 106 THR A O 1
ATOM 842 N N . ASP A 1 107 ? 11.563 3.393 -18.812 1.00 97.50 107 ASP A N 1
ATOM 843 C CA . ASP A 1 107 ? 11.701 2.403 -17.748 1.00 97.50 107 ASP A CA 1
ATOM 844 C C . ASP A 1 107 ? 12.563 2.977 -16.614 1.00 97.50 107 ASP A C 1
ATOM 846 O O . ASP A 1 107 ? 13.783 3.100 -16.733 1.00 97.50 107 ASP A O 1
ATOM 850 N N . ASP A 1 108 ? 11.910 3.336 -15.511 1.00 98.75 108 ASP A N 1
ATOM 851 C CA . ASP A 1 108 ? 12.539 3.931 -14.335 1.00 98.75 108 ASP A CA 1
ATOM 852 C C . ASP A 1 108 ? 13.013 2.881 -13.323 1.00 98.75 108 ASP A C 1
ATOM 854 O O . ASP A 1 108 ? 13.545 3.238 -12.271 1.00 98.75 108 ASP A O 1
ATOM 858 N N . THR A 1 109 ? 12.868 1.585 -13.619 1.00 98.50 109 THR A N 1
ATOM 859 C CA . THR A 1 109 ? 13.106 0.526 -12.631 1.00 98.50 109 THR A CA 1
ATOM 860 C C . THR A 1 109 ? 14.510 0.584 -12.027 1.00 98.50 109 THR A C 1
ATOM 862 O O . THR A 1 109 ? 14.663 0.571 -10.807 1.00 98.50 109 THR A O 1
ATOM 865 N N . VAL A 1 110 ? 15.549 0.669 -12.863 1.00 98.69 110 VAL A N 1
ATOM 866 C CA . VAL A 1 110 ? 16.944 0.676 -12.387 1.00 98.69 110 VAL A CA 1
ATOM 867 C C . VAL A 1 110 ? 17.240 1.935 -11.569 1.00 98.69 110 VAL A C 1
ATOM 869 O O . VAL A 1 110 ? 17.928 1.860 -10.554 1.00 98.69 110 VAL A O 1
ATOM 872 N N . ALA A 1 111 ? 16.699 3.084 -11.980 1.00 98.88 111 ALA A N 1
ATOM 873 C CA . ALA A 1 111 ? 16.876 4.345 -11.269 1.00 98.88 111 ALA A CA 1
ATOM 874 C C . ALA A 1 111 ? 16.215 4.315 -9.882 1.00 98.88 111 ALA A C 1
ATOM 876 O O . ALA A 1 111 ? 16.829 4.733 -8.899 1.00 98.88 111 ALA A O 1
ATOM 877 N N . LEU A 1 112 ? 14.989 3.788 -9.802 1.00 98.88 112 LEU A N 1
ATOM 878 C CA . LEU A 1 112 ? 14.250 3.631 -8.551 1.00 98.88 112 LEU A CA 1
ATOM 879 C C . LEU A 1 112 ? 14.933 2.639 -7.610 1.00 98.88 112 LEU A C 1
ATOM 881 O O . LEU A 1 112 ? 15.151 2.973 -6.447 1.00 98.88 112 LEU A O 1
ATOM 885 N N . GLN A 1 113 ? 15.309 1.457 -8.109 1.00 98.81 113 GLN A N 1
ATOM 886 C CA . GLN A 1 113 ? 15.974 0.448 -7.286 1.00 98.81 113 GLN A CA 1
ATOM 887 C C . GLN A 1 113 ? 17.300 0.985 -6.742 1.00 98.81 113 GLN A C 1
ATOM 889 O O . GLN A 1 113 ? 17.536 0.907 -5.544 1.00 98.81 113 GLN A O 1
ATOM 894 N N . LYS A 1 114 ? 18.100 1.662 -7.576 1.00 98.81 114 LYS A N 1
ATOM 895 C CA . LYS A 1 114 ? 19.343 2.299 -7.129 1.00 98.81 114 LYS A CA 1
ATOM 896 C C . LYS A 1 114 ? 19.111 3.309 -6.001 1.00 98.81 114 LYS A C 1
ATOM 898 O O . LYS A 1 114 ? 19.888 3.329 -5.057 1.00 98.81 114 LYS A O 1
ATOM 903 N N . ALA A 1 115 ? 18.063 4.132 -6.079 1.00 98.75 115 ALA A N 1
ATOM 904 C CA . ALA A 1 115 ? 17.741 5.084 -5.013 1.00 98.75 115 ALA A CA 1
ATOM 905 C C . ALA A 1 115 ? 17.357 4.392 -3.701 1.00 98.75 115 ALA A C 1
ATOM 907 O O . ALA A 1 115 ? 17.753 4.847 -2.632 1.00 98.75 115 ALA A O 1
ATOM 908 N N . ILE A 1 116 ? 16.623 3.284 -3.787 1.00 98.75 116 ILE A N 1
ATOM 909 C CA . ILE A 1 116 ? 16.260 2.464 -2.628 1.00 98.75 116 ILE A CA 1
ATOM 910 C C . ILE A 1 116 ? 17.492 1.791 -2.021 1.00 98.75 116 ILE A C 1
ATOM 912 O O . ILE A 1 116 ? 17.630 1.754 -0.799 1.00 98.75 116 ILE A O 1
ATOM 916 N N . ASP A 1 117 ? 18.405 1.307 -2.859 1.00 98.62 117 ASP A N 1
ATOM 917 C CA . ASP A 1 117 ? 19.610 0.603 -2.424 1.00 98.62 117 ASP A CA 1
ATOM 918 C C . ASP A 1 117 ? 20.603 1.539 -1.718 1.00 98.62 117 ASP A C 1
ATOM 920 O O . ASP A 1 117 ? 21.320 1.107 -0.819 1.00 98.62 117 ASP A O 1
ATOM 924 N N . THR A 1 118 ? 20.641 2.826 -2.087 1.00 98.06 118 THR A N 1
ATOM 925 C CA . THR A 1 118 ? 21.628 3.789 -1.566 1.00 98.06 118 THR A CA 1
ATOM 926 C C . THR A 1 118 ? 21.057 4.834 -0.614 1.00 98.06 118 THR A C 1
ATOM 928 O O . THR A 1 118 ? 21.781 5.740 -0.196 1.00 98.06 118 THR A O 1
ATOM 931 N N . SER A 1 119 ? 19.763 4.799 -0.295 1.00 98.00 119 SER A N 1
ATOM 932 C CA . SER A 1 119 ? 19.144 5.802 0.577 1.00 98.00 119 SER A CA 1
ATOM 933 C C . SER A 1 119 ? 18.004 5.226 1.408 1.00 98.00 119 SER A C 1
ATOM 935 O O . SER A 1 119 ? 17.259 4.346 0.981 1.00 98.00 119 SER A O 1
ATOM 937 N N . GLU A 1 120 ? 17.868 5.720 2.636 1.00 97.25 120 GLU A N 1
ATOM 938 C CA . GLU A 1 120 ? 16.760 5.359 3.522 1.00 97.25 120 GLU A CA 1
ATOM 939 C C . GLU A 1 120 ? 15.468 6.042 3.080 1.00 97.25 120 GLU A C 1
ATOM 941 O O . GLU A 1 120 ? 14.471 5.372 2.825 1.00 97.25 120 GLU A O 1
ATOM 946 N N . THR A 1 121 ? 15.497 7.367 2.920 1.00 98.25 121 THR A N 1
ATOM 947 C CA . THR A 1 121 ? 14.341 8.138 2.453 1.00 98.25 121 THR A CA 1
ATOM 948 C C . THR A 1 121 ? 14.428 8.367 0.952 1.00 98.25 121 THR A C 1
ATOM 950 O O . THR A 1 121 ? 15.322 9.061 0.476 1.00 98.25 121 THR A O 1
ATOM 953 N N . VAL A 1 122 ? 13.477 7.808 0.207 1.00 98.75 122 VAL A N 1
ATOM 954 C CA . VAL A 1 122 ? 13.371 7.920 -1.250 1.00 98.75 122 VAL A CA 1
ATOM 955 C C . VAL A 1 122 ? 12.174 8.791 -1.586 1.00 98.75 122 VAL A C 1
ATOM 957 O O . VAL A 1 122 ? 11.024 8.425 -1.343 1.00 98.75 122 VAL A O 1
ATOM 960 N N . PHE A 1 123 ? 12.444 9.953 -2.168 1.00 98.81 123 PHE A N 1
ATOM 961 C CA . PHE A 1 123 ? 11.417 10.884 -2.601 1.00 98.81 123 PHE A CA 1
ATOM 962 C C . PHE A 1 123 ? 11.064 10.664 -4.073 1.00 98.81 123 PHE A C 1
ATOM 964 O O . PHE A 1 123 ? 11.930 10.743 -4.949 1.00 98.81 123 PHE A O 1
ATOM 971 N N . LEU A 1 124 ? 9.772 10.463 -4.339 1.00 98.81 124 LEU A N 1
ATOM 972 C CA . LEU A 1 124 ? 9.164 10.406 -5.664 1.00 98.81 124 LEU A CA 1
ATOM 973 C C . LEU A 1 124 ? 8.485 11.751 -5.987 1.00 98.81 124 LEU A C 1
ATOM 975 O O . LEU A 1 124 ? 7.332 11.959 -5.590 1.00 98.81 124 LEU A O 1
ATOM 979 N N . PRO A 1 125 ? 9.122 12.664 -6.749 1.00 98.62 125 PRO A N 1
ATOM 980 C CA . PRO A 1 125 ? 8.425 13.828 -7.295 1.00 98.62 125 PRO A CA 1
ATOM 981 C C . PRO A 1 125 ? 7.188 13.439 -8.112 1.00 98.62 125 PRO A C 1
ATOM 983 O O . PRO A 1 125 ? 7.010 12.275 -8.477 1.00 98.62 125 PRO A O 1
ATOM 986 N N . LYS A 1 126 ? 6.374 14.428 -8.493 1.00 98.62 126 LYS A N 1
ATOM 987 C CA . LYS A 1 126 ? 5.280 14.216 -9.449 1.00 98.62 126 LYS A CA 1
ATOM 988 C C . LYS A 1 126 ? 5.772 13.455 -10.687 1.00 98.62 126 LYS A C 1
ATOM 990 O O . LYS A 1 126 ? 6.755 13.862 -11.320 1.00 98.62 126 LYS A O 1
ATOM 995 N N . GLY A 1 127 ? 5.070 12.393 -11.053 1.00 98.56 127 GLY A N 1
ATOM 996 C CA . GLY A 1 127 ? 5.370 11.598 -12.233 1.00 98.56 127 GLY A CA 1
ATOM 997 C C . GLY A 1 127 ? 4.688 10.238 -12.228 1.00 98.56 127 GLY A C 1
ATOM 998 O O . GLY A 1 127 ? 4.205 9.763 -11.198 1.00 98.56 127 GLY A O 1
ATOM 999 N N . ILE A 1 128 ? 4.693 9.620 -13.404 1.00 98.38 128 ILE A N 1
ATOM 1000 C CA . ILE A 1 128 ? 4.342 8.216 -13.594 1.00 98.38 128 ILE A CA 1
ATOM 1001 C C . ILE A 1 128 ? 5.650 7.487 -13.875 1.00 98.38 128 ILE A C 1
ATOM 1003 O O . ILE A 1 128 ? 6.296 7.725 -14.889 1.00 98.38 128 ILE A O 1
ATOM 1007 N N . TYR A 1 129 ? 6.068 6.634 -12.959 1.00 98.50 129 TYR A N 1
ATOM 1008 C CA . TYR A 1 129 ? 7.312 5.892 -13.040 1.00 98.50 129 TYR A CA 1
ATOM 1009 C C . TYR A 1 129 ? 6.992 4.505 -13.574 1.00 98.50 129 TYR A C 1
ATOM 1011 O O . TYR A 1 129 ? 6.480 3.653 -12.841 1.00 98.50 129 TYR A O 1
ATOM 1019 N N . ARG A 1 130 ? 7.233 4.295 -14.871 1.00 97.56 130 ARG A N 1
ATOM 1020 C CA . ARG A 1 130 ? 7.032 2.980 -15.478 1.00 97.56 130 ARG A CA 1
ATOM 1021 C C . ARG A 1 130 ? 8.072 2.024 -14.908 1.00 97.56 130 ARG A C 1
ATOM 1023 O O . ARG A 1 130 ? 9.264 2.322 -14.931 1.00 97.56 130 ARG A O 1
ATOM 1030 N N . VAL A 1 131 ? 7.612 0.869 -14.446 1.00 97.62 131 VAL A N 1
ATOM 1031 C CA . VAL A 1 131 ? 8.467 -0.217 -13.971 1.00 97.62 131 VAL A CA 1
ATOM 1032 C C . VAL A 1 131 ? 8.193 -1.494 -14.751 1.00 97.62 131 VAL A C 1
ATOM 1034 O O . VAL A 1 131 ? 7.057 -1.793 -15.119 1.00 97.62 131 VAL A O 1
ATOM 1037 N N . THR A 1 132 ? 9.256 -2.243 -15.019 1.00 96.81 132 THR A N 1
ATOM 1038 C CA . THR A 1 132 ? 9.239 -3.471 -15.832 1.00 96.81 132 THR A CA 1
ATOM 1039 C C . THR A 1 132 ? 9.622 -4.711 -15.028 1.00 96.81 132 THR A C 1
ATOM 1041 O O . THR A 1 132 ? 9.666 -5.808 -15.575 1.00 96.81 132 THR A O 1
ATOM 1044 N N . ARG A 1 133 ? 9.897 -4.553 -13.728 1.00 96.75 133 ARG A N 1
ATOM 1045 C CA . ARG A 1 133 ? 10.142 -5.628 -12.754 1.00 96.75 133 ARG A CA 1
ATOM 1046 C C . ARG A 1 133 ? 9.788 -5.151 -11.344 1.00 96.75 133 ARG A C 1
ATOM 1048 O O . ARG A 1 133 ? 9.628 -3.951 -11.123 1.00 96.75 133 ARG A O 1
ATOM 1055 N N . THR A 1 134 ? 9.698 -6.087 -10.401 1.00 98.38 134 THR A N 1
ATOM 1056 C CA . THR A 1 134 ? 9.454 -5.784 -8.984 1.00 98.38 134 THR A CA 1
ATOM 1057 C C . THR A 1 134 ? 10.489 -4.805 -8.426 1.00 98.38 134 THR A C 1
ATOM 1059 O O . THR A 1 134 ? 11.693 -5.040 -8.546 1.00 98.38 134 THR A O 1
ATOM 1062 N N . ILE A 1 135 ? 10.008 -3.750 -7.768 1.00 98.81 135 ILE A N 1
ATOM 1063 C CA . ILE A 1 135 ? 10.799 -2.845 -6.931 1.00 98.81 135 ILE A CA 1
ATOM 1064 C C . ILE A 1 135 ? 10.843 -3.401 -5.508 1.00 98.81 135 ILE A C 1
ATOM 1066 O O . ILE A 1 135 ? 9.796 -3.622 -4.895 1.00 98.81 135 ILE A O 1
ATOM 1070 N N . ARG A 1 136 ? 12.048 -3.623 -4.980 1.00 98.88 136 ARG A N 1
ATOM 1071 C CA . ARG A 1 136 ? 12.266 -4.239 -3.664 1.00 98.88 136 ARG A CA 1
ATOM 1072 C C . ARG A 1 136 ? 12.686 -3.196 -2.648 1.00 98.88 136 ARG A C 1
ATOM 1074 O O . ARG A 1 136 ? 13.704 -2.537 -2.843 1.00 98.88 136 ARG A O 1
ATOM 1081 N N . LEU A 1 137 ? 11.925 -3.065 -1.566 1.00 98.81 137 LEU A N 1
ATOM 1082 C CA . LEU A 1 137 ? 12.250 -2.175 -0.455 1.00 98.81 137 LEU A CA 1
ATOM 1083 C C . LEU A 1 137 ? 13.118 -2.880 0.590 1.00 98.81 137 LEU A C 1
ATOM 1085 O O . LEU A 1 137 ? 12.897 -4.049 0.917 1.00 98.81 137 LEU A O 1
ATOM 1089 N N . ARG A 1 138 ? 14.065 -2.136 1.167 1.00 98.56 138 ARG A N 1
ATOM 1090 C CA . ARG A 1 138 ? 14.842 -2.563 2.337 1.00 98.56 138 ARG A CA 1
ATOM 1091 C C . ARG A 1 138 ? 13.969 -2.473 3.604 1.00 98.56 138 ARG A C 1
ATOM 1093 O O . ARG A 1 138 ? 12.955 -1.763 3.597 1.00 98.56 138 ARG A O 1
ATOM 1100 N N . PRO A 1 139 ? 14.339 -3.155 4.705 1.00 98.31 139 PRO A N 1
ATOM 1101 C CA . PRO A 1 139 ? 13.575 -3.118 5.958 1.00 98.31 139 PRO A CA 1
ATOM 1102 C C . PRO A 1 139 ? 13.277 -1.712 6.502 1.00 98.31 139 PRO A C 1
ATOM 1104 O O . PRO A 1 139 ? 12.246 -1.504 7.129 1.00 98.31 139 PRO A O 1
ATOM 1107 N N . ASP A 1 140 ? 14.153 -0.752 6.239 1.00 97.50 140 ASP A N 1
ATOM 1108 C CA . ASP A 1 140 ? 14.161 0.637 6.714 1.00 97.50 140 ASP A CA 1
ATOM 1109 C C . ASP A 1 140 ? 13.770 1.657 5.628 1.00 97.50 140 ASP A C 1
ATOM 1111 O O . ASP A 1 140 ? 13.801 2.861 5.872 1.00 97.50 140 ASP A O 1
ATOM 1115 N N . THR A 1 141 ? 13.402 1.222 4.415 1.00 98.56 141 THR A N 1
ATOM 1116 C CA . THR A 1 141 ? 13.080 2.167 3.335 1.00 98.56 141 THR A CA 1
ATOM 1117 C C . THR A 1 141 ? 11.853 3.022 3.662 1.00 98.56 141 THR A C 1
ATOM 1119 O O . THR A 1 141 ? 10.779 2.514 3.981 1.00 98.56 141 THR A O 1
ATOM 1122 N N . LYS A 1 142 ? 11.986 4.335 3.474 1.00 98.06 142 LYS A N 1
ATOM 1123 C CA . LYS A 1 142 ? 10.927 5.345 3.549 1.00 98.06 142 LYS A CA 1
ATOM 1124 C C . LYS A 1 142 ? 10.672 5.902 2.146 1.00 98.06 142 LYS A C 1
ATOM 1126 O O . LYS A 1 142 ? 11.312 6.866 1.734 1.00 98.06 142 LYS A O 1
ATOM 1131 N N . ILE A 1 143 ? 9.766 5.288 1.388 1.00 98.62 143 ILE A N 1
ATOM 1132 C CA . ILE A 1 143 ? 9.381 5.741 0.045 1.00 98.62 143 ILE A CA 1
ATOM 1133 C C . ILE A 1 143 ? 8.187 6.699 0.125 1.00 98.62 143 ILE A C 1
ATOM 1135 O O . ILE A 1 143 ? 7.091 6.329 0.551 1.00 98.62 143 ILE A O 1
ATOM 1139 N N . ILE A 1 144 ? 8.406 7.952 -0.273 1.00 98.38 144 ILE A N 1
ATOM 1140 C CA . ILE A 1 144 ? 7.462 9.053 -0.067 1.00 98.38 144 ILE A CA 1
ATOM 1141 C C . ILE A 1 144 ? 7.214 9.782 -1.387 1.00 98.38 144 ILE A C 1
ATOM 1143 O O . ILE A 1 144 ? 8.156 10.215 -2.047 1.00 98.38 144 ILE A O 1
ATOM 1147 N N . GLY A 1 145 ? 5.953 9.936 -1.784 1.00 98.44 145 GLY A N 1
ATOM 1148 C CA . GLY A 1 145 ? 5.561 10.783 -2.912 1.00 98.44 145 GLY A CA 1
ATOM 1149 C C . GLY A 1 145 ? 5.008 12.144 -2.485 1.00 98.44 145 GLY A C 1
ATOM 1150 O O . GLY A 1 145 ? 5.175 12.574 -1.345 1.00 98.44 145 GLY A O 1
ATOM 1151 N N . ILE A 1 146 ? 4.336 12.833 -3.410 1.00 97.31 146 ILE A N 1
ATOM 1152 C CA . ILE A 1 146 ? 3.609 14.086 -3.120 1.00 97.31 146 ILE A CA 1
ATOM 1153 C C . ILE A 1 146 ? 2.085 13.893 -3.023 1.00 97.31 146 ILE A C 1
ATOM 1155 O O . ILE A 1 146 ? 1.356 14.844 -2.760 1.00 97.31 146 ILE A O 1
ATOM 1159 N N . GLY A 1 147 ? 1.594 12.682 -3.286 1.00 96.69 147 GLY A N 1
ATOM 1160 C CA . GLY A 1 147 ? 0.186 12.300 -3.231 1.00 96.69 147 GLY A CA 1
ATOM 1161 C C . GLY A 1 147 ? -0.099 11.078 -4.107 1.00 96.69 147 GLY A C 1
ATOM 1162 O O . GLY A 1 147 ? 0.508 10.903 -5.170 1.00 96.69 147 GLY A O 1
ATOM 1163 N N . LYS A 1 148 ? -1.059 10.243 -3.692 1.00 95.50 148 LYS A N 1
ATOM 1164 C CA . LYS A 1 148 ? -1.374 8.965 -4.360 1.00 95.50 148 LYS A CA 1
ATOM 1165 C C . LYS A 1 148 ? -1.780 9.051 -5.833 1.00 95.50 148 LYS A C 1
ATOM 1167 O O . LYS A 1 148 ? -1.588 8.092 -6.571 1.00 95.50 148 LYS A O 1
ATOM 1172 N N . ALA A 1 149 ? -2.286 10.204 -6.267 1.00 94.69 149 ALA A N 1
ATOM 1173 C CA . ALA A 1 149 ? -2.653 10.475 -7.658 1.00 94.69 149 ALA A CA 1
ATOM 1174 C C . ALA A 1 149 ? -1.561 11.222 -8.456 1.00 94.69 149 ALA A C 1
ATOM 1176 O O . ALA A 1 149 ? -1.770 11.560 -9.619 1.00 94.69 149 ALA A O 1
ATOM 1177 N N . PHE A 1 150 ? -0.409 11.519 -7.845 1.00 97.44 150 PHE A N 1
ATOM 1178 C CA . PHE A 1 150 ? 0.636 12.358 -8.445 1.00 97.44 150 PHE A CA 1
ATOM 1179 C C . PHE A 1 150 ? 2.003 11.683 -8.545 1.00 97.44 150 PHE A C 1
ATOM 1181 O O . PHE A 1 150 ? 2.752 12.010 -9.464 1.00 97.44 150 PHE A O 1
ATOM 1188 N N . SER A 1 151 ? 2.329 10.771 -7.628 1.00 98.62 151 SER A N 1
ATOM 1189 C CA . SER A 1 151 ? 3.563 9.978 -7.646 1.00 98.62 151 SER A CA 1
ATOM 1190 C C . SER A 1 151 ? 3.195 8.507 -7.812 1.00 98.62 151 SER A C 1
ATOM 1192 O O . SER A 1 151 ? 2.836 7.852 -6.836 1.00 98.62 151 SER A O 1
ATOM 1194 N N . ILE A 1 152 ? 3.226 8.001 -9.045 1.00 98.38 152 ILE A N 1
ATOM 1195 C CA . ILE A 1 152 ? 2.617 6.711 -9.395 1.00 98.38 152 ILE A CA 1
ATOM 1196 C C . ILE A 1 152 ? 3.683 5.750 -9.916 1.00 98.38 152 ILE A C 1
ATOM 1198 O O . ILE A 1 152 ? 4.324 6.047 -10.916 1.00 98.38 152 ILE A O 1
ATOM 1202 N N . LEU A 1 153 ? 3.844 4.589 -9.285 1.00 98.44 153 LEU A N 1
ATOM 1203 C CA . LEU A 1 153 ? 4.527 3.441 -9.884 1.00 98.44 153 LEU A CA 1
ATOM 1204 C C . LEU A 1 153 ? 3.552 2.751 -10.836 1.00 98.44 153 LEU A C 1
ATOM 1206 O O . LEU A 1 153 ? 2.424 2.466 -10.442 1.00 98.44 153 LEU A O 1
ATOM 1210 N N . ALA A 1 154 ? 3.948 2.494 -12.077 1.00 96.56 154 ALA A N 1
ATOM 1211 C CA . ALA A 1 154 ? 3.030 1.991 -13.092 1.00 96.56 154 ALA A CA 1
ATOM 1212 C C . ALA A 1 154 ? 3.614 0.821 -13.878 1.00 96.56 154 ALA A C 1
ATOM 1214 O O . ALA A 1 154 ? 4.751 0.876 -14.344 1.00 96.56 154 ALA A O 1
ATOM 1215 N N . VAL A 1 155 ? 2.794 -0.200 -14.107 1.00 94.50 155 VAL A N 1
ATOM 1216 C CA . VAL A 1 155 ? 3.053 -1.203 -15.144 1.00 94.50 155 VAL A CA 1
ATOM 1217 C C . VAL A 1 155 ? 2.381 -0.750 -16.433 1.00 94.50 155 VAL A C 1
ATOM 1219 O O . VAL A 1 155 ? 1.234 -0.299 -16.421 1.00 94.50 155 VAL A O 1
ATOM 1222 N N . ARG A 1 156 ? 3.088 -0.871 -17.557 1.00 84.38 156 ARG A N 1
ATOM 1223 C CA . ARG A 1 156 ? 2.549 -0.559 -18.882 1.00 84.38 156 ARG A CA 1
ATOM 1224 C C . ARG A 1 156 ? 2.456 -1.842 -19.697 1.00 84.38 156 ARG A C 1
ATOM 1226 O O . ARG A 1 156 ? 3.470 -2.312 -20.193 1.00 84.38 156 ARG A O 1
ATOM 1233 N N . GLY A 1 157 ? 1.237 -2.359 -19.841 1.00 77.31 157 GLY A N 1
ATOM 1234 C CA . GLY A 1 157 ? 0.956 -3.533 -20.667 1.00 77.31 157 GLY A CA 1
ATOM 1235 C C . GLY A 1 157 ? 1.575 -4.836 -20.151 1.00 77.31 157 GLY A C 1
ATOM 1236 O O . GLY A 1 157 ? 2.309 -4.864 -19.163 1.00 77.31 157 GLY A O 1
ATOM 1237 N N . ALA A 1 158 ? 1.220 -5.935 -20.812 1.00 70.88 158 ALA A N 1
ATOM 1238 C CA . ALA A 1 158 ? 1.764 -7.251 -20.520 1.00 70.88 158 ALA A CA 1
ATOM 1239 C C . ALA A 1 158 ? 3.079 -7.412 -21.300 1.00 70.88 158 ALA A C 1
ATOM 1241 O O . ALA A 1 158 ? 3.082 -7.874 -22.437 1.00 70.88 158 ALA A O 1
ATOM 1242 N N . GLU A 1 159 ? 4.194 -7.001 -20.695 1.00 72.25 159 GLU A N 1
ATOM 1243 C CA . GLU A 1 159 ? 5.539 -7.145 -21.262 1.00 72.25 159 GLU A CA 1
ATOM 1244 C C . GLU A 1 159 ? 6.475 -7.825 -20.250 1.00 72.25 159 GLU A C 1
ATOM 1246 O O . GLU A 1 159 ? 6.522 -7.454 -19.074 1.00 72.25 159 GLU A O 1
ATOM 1251 N N . GLY A 1 160 ? 7.241 -8.820 -20.710 1.00 80.38 160 GLY A N 1
ATOM 1252 C CA . GLY A 1 160 ? 8.337 -9.429 -19.953 1.00 80.38 160 GLY A CA 1
ATOM 1253 C C . GLY A 1 160 ? 7.947 -9.977 -18.574 1.00 80.38 160 GLY A C 1
ATOM 1254 O O . GLY A 1 160 ? 7.226 -10.958 -18.455 1.00 80.38 160 GLY A O 1
ATOM 1255 N N . TYR A 1 161 ? 8.476 -9.371 -17.510 1.00 90.44 161 TYR A N 1
ATOM 1256 C CA . TYR A 1 161 ? 8.440 -9.901 -16.139 1.00 90.44 161 TYR A CA 1
ATOM 1257 C C . TYR A 1 161 ? 7.029 -10.085 -15.546 1.00 90.44 161 TYR A C 1
ATOM 1259 O O . TYR A 1 161 ? 6.877 -10.863 -14.606 1.00 90.44 161 TYR A O 1
ATOM 1267 N N . PHE A 1 162 ? 6.026 -9.374 -16.074 1.00 93.69 162 PHE A N 1
ATOM 1268 C CA . PHE A 1 162 ? 4.648 -9.338 -15.565 1.00 93.69 162 PHE A CA 1
ATOM 1269 C C . PHE A 1 162 ? 3.626 -10.065 -16.462 1.00 93.69 162 PHE A C 1
ATOM 1271 O O . PHE A 1 162 ? 2.421 -9.893 -16.281 1.00 93.69 162 PHE A O 1
ATOM 1278 N N . THR A 1 163 ? 4.073 -10.846 -17.453 1.00 90.25 163 THR A N 1
ATOM 1279 C CA . THR A 1 163 ? 3.171 -11.553 -18.388 1.00 90.25 163 THR A CA 1
ATOM 1280 C C . THR A 1 163 ? 2.708 -12.917 -17.893 1.00 90.25 163 THR A C 1
ATOM 1282 O O . THR A 1 163 ? 1.757 -13.466 -18.445 1.00 90.25 163 THR A O 1
ATOM 1285 N N . ASP A 1 164 ? 3.392 -13.495 -16.905 1.00 90.50 164 ASP A N 1
ATOM 1286 C CA . ASP A 1 164 ? 3.081 -14.832 -16.412 1.00 90.50 164 ASP A CA 1
ATOM 1287 C C . ASP A 1 164 ? 1.900 -14.789 -15.434 1.00 90.50 164 ASP A C 1
ATOM 1289 O O . ASP A 1 164 ? 2.001 -14.294 -14.313 1.00 90.50 164 ASP A O 1
ATOM 1293 N N . ASN A 1 165 ? 0.755 -15.299 -15.882 1.00 88.19 165 ASN A N 1
ATOM 1294 C CA . ASN A 1 165 ? -0.456 -15.363 -15.067 1.00 88.19 165 ASN A CA 1
ATOM 1295 C C . ASN A 1 165 ? -0.461 -16.562 -14.104 1.00 88.19 165 ASN A C 1
ATOM 1297 O O . ASN A 1 165 ? -1.265 -16.571 -13.173 1.00 88.19 165 ASN A O 1
ATOM 1301 N N . ALA A 1 166 ? 0.387 -17.571 -14.336 1.00 90.31 166 ALA A N 1
ATOM 1302 C CA . ALA A 1 166 ? 0.553 -18.713 -13.440 1.00 90.31 166 ALA A CA 1
ATOM 1303 C C . ALA A 1 166 ? 1.491 -18.375 -12.270 1.00 90.31 166 ALA A C 1
ATOM 1305 O O . ALA A 1 166 ? 1.304 -18.896 -11.171 1.00 90.31 166 ALA A O 1
ATOM 1306 N N . ASP A 1 167 ? 2.421 -17.437 -12.481 1.00 92.19 167 ASP A N 1
ATOM 1307 C CA . ASP A 1 167 ? 3.284 -16.846 -11.449 1.00 92.19 167 ASP A CA 1
ATOM 1308 C C . ASP A 1 167 ? 3.154 -15.306 -11.382 1.00 92.19 167 ASP A C 1
ATOM 1310 O O . ASP A 1 167 ? 4.072 -14.583 -11.779 1.00 92.19 167 ASP A O 1
ATOM 1314 N N . PRO A 1 168 ? 2.021 -14.753 -10.899 1.00 94.00 168 PRO A N 1
ATOM 1315 C CA . PRO A 1 168 ? 1.849 -13.308 -10.805 1.00 94.00 168 PRO A CA 1
ATOM 1316 C C . PRO A 1 168 ? 2.791 -12.681 -9.777 1.00 94.00 168 PRO A C 1
ATOM 1318 O O . PRO A 1 168 ? 2.925 -13.184 -8.659 1.00 94.00 168 PRO A O 1
ATOM 1321 N N . ARG A 1 169 ? 3.381 -11.528 -10.111 1.00 96.44 169 ARG A N 1
ATOM 1322 C CA . ARG A 1 169 ? 4.449 -10.882 -9.323 1.00 96.44 169 ARG A CA 1
ATOM 1323 C C . ARG A 1 169 ? 4.064 -9.490 -8.816 1.00 96.44 169 ARG A C 1
ATOM 1325 O O . ARG A 1 169 ? 3.307 -8.783 -9.487 1.00 96.44 169 ARG A O 1
ATOM 1332 N N . PRO A 1 170 ? 4.584 -9.057 -7.652 1.00 97.69 170 PRO A N 1
ATOM 1333 C CA . PRO A 1 170 ? 4.293 -7.732 -7.127 1.00 97.69 170 PRO A CA 1
ATOM 1334 C C . PRO A 1 170 ? 5.018 -6.651 -7.931 1.00 97.69 170 PRO A C 1
ATOM 1336 O O . PRO A 1 170 ? 6.172 -6.827 -8.327 1.00 97.69 170 PRO A O 1
ATOM 1339 N N . VAL A 1 171 ? 4.380 -5.495 -8.102 1.00 98.38 171 VAL A N 1
ATOM 1340 C CA . VAL A 1 171 ? 5.044 -4.280 -8.595 1.00 98.38 171 VAL A CA 1
ATOM 1341 C C . VAL A 1 171 ? 6.025 -3.758 -7.551 1.00 98.38 171 VAL A C 1
ATOM 1343 O O . VAL A 1 171 ? 7.159 -3.423 -7.885 1.00 98.38 171 VAL A O 1
ATOM 1346 N N . LEU A 1 172 ? 5.607 -3.731 -6.286 1.00 98.75 172 LEU A N 1
ATOM 1347 C CA . LEU A 1 172 ? 6.433 -3.334 -5.153 1.00 98.75 172 LEU A CA 1
ATOM 1348 C C . LEU A 1 172 ? 6.364 -4.399 -4.057 1.00 98.75 172 LEU A C 1
ATOM 1350 O O . LEU A 1 172 ? 5.279 -4.883 -3.726 1.00 98.75 172 LEU A O 1
ATOM 1354 N N . GLU A 1 173 ? 7.505 -4.754 -3.478 1.00 98.75 173 GLU A N 1
ATOM 1355 C CA . GLU A 1 173 ? 7.567 -5.655 -2.328 1.00 98.75 173 GLU A CA 1
ATOM 1356 C C . GLU A 1 173 ? 8.440 -5.097 -1.211 1.00 98.75 173 GLU A C 1
ATOM 1358 O O . GLU A 1 173 ? 9.479 -4.484 -1.463 1.00 98.75 173 GLU A O 1
ATOM 1363 N N . THR A 1 174 ? 8.015 -5.302 0.033 1.00 98.75 174 THR A N 1
ATOM 1364 C CA . THR A 1 174 ? 8.849 -5.004 1.199 1.00 98.75 174 THR A CA 1
ATOM 1365 C C . THR A 1 174 ? 9.711 -6.203 1.566 1.00 98.75 174 THR A C 1
ATOM 1367 O O . THR A 1 174 ? 9.337 -7.346 1.304 1.00 98.75 174 THR A O 1
ATOM 1370 N N . ALA A 1 175 ? 10.825 -5.954 2.255 1.00 97.94 175 ALA A N 1
ATOM 1371 C CA . ALA A 1 175 ? 11.525 -7.007 2.979 1.00 97.94 175 ALA A CA 1
ATOM 1372 C C . ALA A 1 175 ? 10.569 -7.740 3.941 1.00 97.94 175 ALA A C 1
ATOM 1374 O O . ALA A 1 175 ? 9.667 -7.123 4.516 1.00 97.94 175 ALA A O 1
ATOM 1375 N N . ASP A 1 176 ? 10.781 -9.046 4.102 1.00 97.44 176 ASP A N 1
ATOM 1376 C CA . ASP A 1 176 ? 10.030 -9.887 5.034 1.00 97.44 176 ASP A CA 1
ATOM 1377 C C . ASP A 1 176 ? 10.754 -9.947 6.379 1.00 97.44 176 ASP A C 1
ATOM 1379 O O . ASP A 1 176 ? 11.741 -10.664 6.544 1.00 97.44 176 ASP A O 1
ATOM 1383 N N . THR A 1 177 ? 10.327 -9.107 7.321 1.00 96.62 177 THR A N 1
ATOM 1384 C CA . THR A 1 177 ? 10.949 -9.025 8.645 1.00 96.62 177 THR A CA 1
ATOM 1385 C C . THR A 1 177 ? 10.053 -8.333 9.662 1.00 96.62 177 THR A C 1
ATOM 1387 O O . THR A 1 177 ? 9.513 -7.252 9.416 1.00 96.62 177 THR A O 1
ATOM 1390 N N . LYS A 1 178 ? 9.973 -8.916 10.863 1.00 95.88 178 LYS A N 1
ATOM 1391 C CA . LYS A 1 178 ? 9.267 -8.336 12.017 1.00 95.88 178 LYS A CA 1
ATOM 1392 C C . LYS A 1 178 ? 9.849 -7.006 12.496 1.00 95.88 178 LYS A C 1
ATOM 1394 O O . LYS A 1 178 ? 9.163 -6.227 13.144 1.00 95.88 178 LYS A O 1
ATOM 1399 N N . TYR A 1 179 ? 11.112 -6.734 12.168 1.00 96.00 179 TYR A N 1
ATOM 1400 C CA . TYR A 1 179 ? 11.802 -5.494 12.539 1.00 96.00 179 TYR A CA 1
ATOM 1401 C C . TYR A 1 179 ? 11.715 -4.416 11.451 1.00 96.00 179 TYR A C 1
ATOM 1403 O O . TYR A 1 179 ? 12.435 -3.421 11.507 1.00 96.00 179 TYR A O 1
ATOM 1411 N N . GLY A 1 180 ? 10.883 -4.631 10.429 1.00 95.69 180 GLY A N 1
ATOM 1412 C CA . GLY A 1 180 ? 10.689 -3.677 9.349 1.00 95.69 180 GLY A CA 1
ATOM 1413 C C . GLY A 1 180 ? 10.111 -2.356 9.856 1.00 95.69 180 GLY A C 1
ATOM 1414 O O . GLY A 1 180 ? 9.088 -2.325 10.536 1.00 95.69 180 GLY A O 1
ATOM 1415 N N . GLN A 1 181 ? 10.769 -1.260 9.488 1.00 95.81 181 GLN A N 1
ATOM 1416 C CA . GLN A 1 181 ? 10.365 0.123 9.757 1.00 95.81 181 GLN A CA 1
ATOM 1417 C C . GLN A 1 181 ? 9.979 0.842 8.459 1.00 95.81 181 GLN A C 1
ATOM 1419 O O . GLN A 1 181 ? 10.051 2.068 8.356 1.00 95.81 181 GLN A O 1
ATOM 1424 N N . THR A 1 182 ? 9.595 0.068 7.440 1.00 97.88 182 THR A N 1
ATOM 1425 C CA . THR A 1 182 ? 9.274 0.575 6.109 1.00 97.88 182 THR A CA 1
ATOM 1426 C C . THR A 1 182 ? 8.164 1.617 6.190 1.00 97.88 182 THR A C 1
ATOM 1428 O O . THR A 1 182 ? 7.119 1.369 6.789 1.00 97.88 182 THR A O 1
ATOM 1431 N N . VAL A 1 183 ? 8.349 2.761 5.535 1.00 98.00 183 VAL A N 1
ATOM 1432 C CA . VAL A 1 183 ? 7.285 3.751 5.340 1.00 98.00 183 VAL A CA 1
ATOM 1433 C C . VAL A 1 183 ? 6.982 3.855 3.854 1.00 98.00 183 VAL A C 1
ATOM 1435 O O . VAL A 1 183 ? 7.858 4.187 3.064 1.00 98.00 183 VAL A O 1
ATOM 1438 N N . MET A 1 184 ? 5.734 3.610 3.474 1.00 98.25 184 MET A N 1
ATOM 1439 C CA . MET A 1 184 ? 5.211 3.897 2.142 1.00 98.25 184 MET A CA 1
ATOM 1440 C C . MET A 1 184 ? 4.127 4.958 2.274 1.00 98.25 184 MET A C 1
ATOM 1442 O O . MET A 1 184 ? 3.103 4.715 2.918 1.00 98.25 184 MET A O 1
ATOM 1446 N N . ALA A 1 185 ? 4.344 6.142 1.698 1.00 97.81 185 ALA A N 1
ATOM 1447 C CA . ALA A 1 185 ? 3.367 7.215 1.817 1.00 97.81 185 ALA A CA 1
ATOM 1448 C C . ALA A 1 185 ? 3.217 8.103 0.584 1.00 97.81 185 ALA A C 1
ATOM 1450 O O . ALA A 1 185 ? 4.169 8.346 -0.158 1.00 97.81 185 ALA A O 1
ATOM 1451 N N . PHE A 1 186 ? 2.010 8.650 0.421 1.00 97.94 186 PHE A N 1
ATOM 1452 C CA . PHE A 1 186 ? 1.684 9.682 -0.567 1.00 97.94 186 PHE A CA 1
ATOM 1453 C C . PHE A 1 186 ? 2.037 9.273 -2.006 1.00 97.94 186 PHE A C 1
ATOM 1455 O O . PHE A 1 186 ? 2.530 10.081 -2.795 1.00 97.94 186 PHE A O 1
ATOM 1462 N N . CYS A 1 187 ? 1.818 8.010 -2.359 1.00 98.38 187 CYS A N 1
ATOM 1463 C CA . CYS A 1 187 ? 2.138 7.469 -3.677 1.00 98.38 187 CYS A CA 1
ATOM 1464 C C . CYS A 1 187 ? 1.100 6.439 -4.126 1.00 98.38 187 CYS A C 1
ATOM 1466 O O . CYS A 1 187 ? 0.266 5.982 -3.346 1.00 98.38 187 CYS A O 1
ATOM 1468 N N . GLY A 1 188 ? 1.091 6.137 -5.416 1.00 98.00 188 GLY A N 1
ATOM 1469 C CA . GLY A 1 188 ? 0.160 5.199 -6.019 1.00 98.00 188 GLY A CA 1
ATOM 1470 C C . GLY A 1 188 ? 0.875 4.062 -6.729 1.00 98.00 188 GLY A C 1
ATOM 1471 O O . GLY A 1 188 ? 2.016 4.211 -7.163 1.00 98.00 188 GLY A O 1
ATOM 1472 N N . ILE A 1 189 ? 0.185 2.938 -6.882 1.00 98.00 189 ILE A N 1
ATOM 1473 C CA . ILE A 1 189 ? 0.581 1.838 -7.757 1.00 98.00 189 ILE A CA 1
ATOM 1474 C C . ILE A 1 189 ? -0.546 1.611 -8.757 1.00 98.00 189 ILE A C 1
ATOM 1476 O O . ILE A 1 189 ? -1.679 1.341 -8.365 1.00 98.00 189 ILE A O 1
ATOM 1480 N N . TYR A 1 190 ? -0.231 1.725 -10.040 1.00 95.56 190 TYR A N 1
ATOM 1481 C CA . TYR A 1 190 ? -1.135 1.478 -11.152 1.00 95.56 190 TYR A CA 1
ATOM 1482 C C . TYR A 1 190 ? -0.781 0.163 -11.845 1.00 95.56 190 TYR A C 1
ATOM 1484 O O . TYR A 1 190 ? 0.356 -0.039 -12.284 1.00 95.56 190 TYR A O 1
ATOM 1492 N N . VAL A 1 191 ? -1.775 -0.713 -11.976 1.00 94.06 191 VAL A N 1
ATOM 1493 C CA . VAL A 1 191 ? -1.664 -1.964 -12.727 1.00 94.06 191 VAL A CA 1
ATOM 1494 C C . VAL A 1 191 ? -2.869 -2.094 -13.654 1.00 94.06 191 VAL A C 1
ATOM 1496 O O . VAL A 1 191 ? -4.006 -1.979 -13.181 1.00 94.06 191 VAL A O 1
ATOM 1499 N N . PRO A 1 192 ? -2.658 -2.365 -14.951 1.00 91.50 192 PRO A N 1
ATOM 1500 C CA . PRO A 1 192 ? -3.769 -2.566 -15.857 1.00 91.50 192 PRO A CA 1
ATOM 1501 C C . PRO A 1 192 ? -4.565 -3.852 -15.584 1.00 91.50 192 PRO A C 1
ATOM 1503 O O . PRO A 1 192 ? -4.019 -4.848 -15.094 1.00 91.50 192 PRO A O 1
ATOM 1506 N N . TYR A 1 193 ? -5.851 -3.874 -15.946 1.00 88.06 193 TYR A N 1
ATOM 1507 C CA . TYR A 1 193 ? -6.641 -5.118 -15.942 1.00 88.06 193 TYR A CA 1
ATOM 1508 C C . TYR A 1 193 ? -6.029 -6.172 -16.871 1.00 88.06 193 TYR A C 1
ATOM 1510 O O . TYR A 1 193 ? -6.014 -7.359 -16.558 1.00 88.06 193 TYR A O 1
ATOM 1518 N N . GLU A 1 194 ? -5.458 -5.698 -17.974 1.00 88.50 194 GLU A N 1
ATOM 1519 C CA . GLU A 1 194 ? -4.834 -6.458 -19.050 1.00 88.50 194 GLU A CA 1
ATOM 1520 C C . GLU A 1 194 ? -3.508 -7.120 -18.642 1.00 88.50 194 GLU A C 1
ATOM 1522 O O . GLU A 1 194 ? -2.925 -7.856 -19.434 1.00 88.50 194 GLU A O 1
ATOM 1527 N N . VAL A 1 195 ? -3.037 -6.892 -17.407 1.00 91.56 195 VAL A N 1
ATOM 1528 C CA . VAL A 1 195 ? -1.794 -7.467 -16.869 1.00 91.56 195 VAL A CA 1
ATOM 1529 C C . VAL A 1 195 ? -2.074 -8.294 -15.603 1.00 91.56 195 VAL A C 1
ATOM 1531 O O . VAL A 1 195 ? -1.684 -7.898 -14.497 1.00 91.56 195 VAL A O 1
ATOM 1534 N N . PRO A 1 196 ? -2.789 -9.433 -15.713 1.00 90.56 196 PRO A N 1
ATOM 1535 C CA . PRO A 1 196 ? -3.104 -10.267 -14.555 1.00 90.56 196 PRO A CA 1
ATOM 1536 C C . PRO A 1 196 ? -1.863 -10.875 -13.878 1.00 90.56 196 PRO A C 1
ATOM 1538 O O . PRO A 1 196 ? -1.914 -11.113 -12.673 1.00 90.56 196 PRO A O 1
ATOM 1541 N N . GLY A 1 197 ? -0.740 -11.013 -14.593 1.00 93.31 197 GLY A N 1
ATOM 1542 C CA . GLY A 1 197 ? 0.563 -11.426 -14.055 1.00 93.31 197 GLY A CA 1
ATOM 1543 C C . GLY A 1 197 ? 1.279 -10.384 -13.179 1.00 93.31 197 GLY A C 1
ATOM 1544 O O . GLY A 1 197 ? 2.343 -10.663 -12.632 1.00 93.31 197 GLY A O 1
ATOM 1545 N N . ALA A 1 198 ? 0.709 -9.189 -12.987 1.00 95.00 198 ALA A N 1
ATOM 1546 C CA . ALA A 1 198 ? 1.169 -8.214 -11.996 1.00 95.00 198 ALA A CA 1
ATOM 1547 C C . ALA A 1 198 ? 0.113 -7.987 -10.915 1.00 95.00 198 ALA A C 1
ATOM 1549 O O . ALA A 1 198 ? -1.065 -7.833 -11.229 1.00 95.00 198 ALA A O 1
ATOM 1550 N N . TYR A 1 199 ? 0.521 -7.855 -9.656 1.00 95.00 199 TYR A N 1
ATOM 1551 C CA . TYR A 1 199 ? -0.308 -7.302 -8.578 1.00 95.00 199 TYR A CA 1
ATOM 1552 C C . TYR A 1 199 ? 0.423 -6.148 -7.888 1.00 95.00 199 TYR A C 1
ATOM 1554 O O . TYR A 1 199 ? 1.635 -6.018 -8.016 1.00 95.00 199 TYR A O 1
ATOM 1562 N N . ALA A 1 200 ? -0.287 -5.255 -7.203 1.00 96.81 200 ALA A N 1
ATOM 1563 C CA . ALA A 1 200 ? 0.304 -3.994 -6.767 1.00 96.81 200 ALA A CA 1
ATOM 1564 C C . ALA A 1 200 ? 1.392 -4.175 -5.703 1.00 96.81 200 ALA A C 1
ATOM 1566 O O . ALA A 1 200 ? 2.505 -3.679 -5.869 1.00 96.81 200 ALA A O 1
ATOM 1567 N N . LEU A 1 201 ? 1.075 -4.861 -4.606 1.00 98.38 201 LEU A N 1
ATOM 1568 C CA . LEU A 1 201 ? 1.909 -4.818 -3.407 1.00 98.38 201 LEU A CA 1
ATOM 1569 C C . LEU A 1 201 ? 2.003 -6.172 -2.713 1.00 98.38 201 LEU A C 1
ATOM 1571 O O . LEU A 1 201 ? 0.980 -6.804 -2.448 1.00 98.38 201 LEU A O 1
ATOM 1575 N N . LYS A 1 202 ? 3.227 -6.561 -2.348 1.00 98.50 202 LYS A N 1
ATOM 1576 C CA . LYS A 1 202 ? 3.507 -7.588 -1.339 1.00 98.50 202 LYS A CA 1
ATOM 1577 C C . LYS A 1 202 ? 4.096 -6.922 -0.093 1.00 98.50 202 LYS A C 1
ATOM 1579 O O . LYS A 1 202 ? 5.209 -6.406 -0.132 1.00 98.50 202 LYS A O 1
ATOM 1584 N N . TRP A 1 203 ? 3.339 -6.908 0.997 1.00 98.44 203 TRP A N 1
ATOM 1585 C CA . TRP A 1 203 ? 3.727 -6.303 2.265 1.00 98.44 203 TRP A CA 1
ATOM 1586 C C . TRP A 1 203 ? 4.049 -7.373 3.302 1.00 98.44 203 TRP A C 1
ATOM 1588 O O . TRP A 1 203 ? 3.180 -8.128 3.735 1.00 98.44 203 TRP A O 1
ATOM 1598 N N . CYS A 1 204 ? 5.309 -7.403 3.706 1.00 97.88 204 CYS A N 1
ATOM 1599 C CA . CYS A 1 204 ? 5.875 -8.335 4.677 1.00 97.88 204 CYS A CA 1
ATOM 1600 C C . CYS A 1 204 ? 6.631 -7.608 5.807 1.00 97.88 204 CYS A C 1
ATOM 1602 O O . CYS A 1 204 ? 7.402 -8.218 6.542 1.00 97.88 204 CYS A O 1
ATOM 1604 N N . SER A 1 205 ? 6.439 -6.290 5.925 1.00 97.56 205 SER A N 1
ATOM 1605 C CA . SER A 1 205 ? 7.113 -5.450 6.917 1.00 97.56 205 SER A CA 1
ATOM 1606 C C . SER A 1 205 ? 6.346 -5.446 8.243 1.00 97.56 205 SER A C 1
ATOM 1608 O O . SER A 1 205 ? 5.120 -5.291 8.241 1.00 97.56 205 SER A O 1
ATOM 1610 N N . GLY A 1 206 ? 7.077 -5.609 9.349 1.00 95.69 206 GLY A N 1
ATOM 1611 C CA . GLY A 1 206 ? 6.562 -5.769 10.714 1.00 95.69 206 GLY A CA 1
ATOM 1612 C C . GLY A 1 206 ? 5.738 -4.608 11.271 1.00 95.69 206 GLY A C 1
ATOM 1613 O O . GLY A 1 206 ? 5.492 -3.595 10.614 1.00 95.69 206 GLY A O 1
ATOM 1614 N N . ARG A 1 207 ? 5.311 -4.734 12.533 1.00 93.62 207 ARG A N 1
ATOM 1615 C CA . ARG A 1 207 ? 4.414 -3.786 13.230 1.00 93.62 207 ARG A CA 1
ATOM 1616 C C . ARG A 1 207 ? 4.846 -2.320 13.288 1.00 93.62 207 ARG A C 1
ATOM 1618 O O . ARG A 1 207 ? 3.997 -1.464 13.547 1.00 93.62 207 ARG A O 1
ATOM 1625 N N . ASP A 1 208 ? 6.125 -2.028 13.082 1.00 93.56 208 ASP A N 1
ATOM 1626 C CA . ASP A 1 208 ? 6.653 -0.660 13.118 1.00 93.56 208 ASP A CA 1
ATOM 1627 C C . ASP A 1 208 ? 6.632 0.025 11.743 1.00 93.56 208 ASP A C 1
ATOM 1629 O O . ASP A 1 208 ? 6.932 1.215 11.627 1.00 93.56 208 ASP A O 1
ATOM 1633 N N . SER A 1 209 ? 6.206 -0.698 10.708 1.00 96.50 209 SER A N 1
ATOM 1634 C CA . SER A 1 209 ? 6.012 -0.177 9.361 1.00 96.50 209 SER A CA 1
ATOM 1635 C C . SER A 1 209 ? 4.729 0.655 9.219 1.00 96.50 209 SER A C 1
ATOM 1637 O O . SER A 1 209 ? 3.778 0.541 10.002 1.00 96.50 209 SER A O 1
ATOM 1639 N N . ILE A 1 210 ? 4.694 1.532 8.212 1.00 97.06 210 ILE A N 1
ATOM 1640 C CA . ILE A 1 210 ? 3.580 2.451 7.953 1.00 97.06 210 ILE A CA 1
ATOM 1641 C C . ILE A 1 210 ? 3.229 2.467 6.464 1.00 97.06 210 ILE A C 1
ATOM 1643 O O . ILE A 1 210 ? 4.078 2.741 5.619 1.00 97.06 210 ILE A O 1
ATOM 1647 N N . CYS A 1 211 ? 1.946 2.289 6.157 1.00 97.38 211 CYS A N 1
ATOM 1648 C CA . CYS A 1 211 ? 1.351 2.553 4.849 1.00 97.38 211 CYS A CA 1
ATOM 1649 C C . CYS A 1 211 ? 0.349 3.710 4.987 1.00 97.38 211 CYS A C 1
ATOM 1651 O O . CYS A 1 211 ? -0.628 3.601 5.730 1.00 97.38 211 CYS A O 1
ATOM 1653 N N . ARG A 1 212 ? 0.587 4.852 4.331 1.00 96.19 212 ARG A N 1
ATOM 1654 C CA . ARG A 1 212 ? -0.210 6.073 4.552 1.00 96.19 212 ARG A CA 1
ATOM 1655 C C . ARG A 1 212 ? -0.535 6.816 3.264 1.00 96.19 212 ARG A C 1
ATOM 1657 O O . ARG A 1 212 ? 0.356 7.303 2.586 1.00 96.19 212 ARG A O 1
ATOM 1664 N N . ASP A 1 213 ? -1.822 7.012 2.997 1.00 96.50 213 ASP A N 1
ATOM 1665 C CA . ASP A 1 213 ? -2.301 7.698 1.789 1.00 96.50 213 ASP A CA 1
ATOM 1666 C C . ASP A 1 213 ? -1.716 7.086 0.508 1.00 96.50 213 ASP A C 1
ATOM 1668 O O . ASP A 1 213 ? -1.051 7.749 -0.288 1.00 96.50 213 ASP A O 1
ATOM 1672 N N . VAL A 1 214 ? -1.932 5.776 0.357 1.00 97.94 214 VAL A N 1
ATOM 1673 C CA . VAL A 1 214 ? -1.478 4.995 -0.796 1.00 97.94 214 VAL A CA 1
ATOM 1674 C C . VAL A 1 214 ? -2.663 4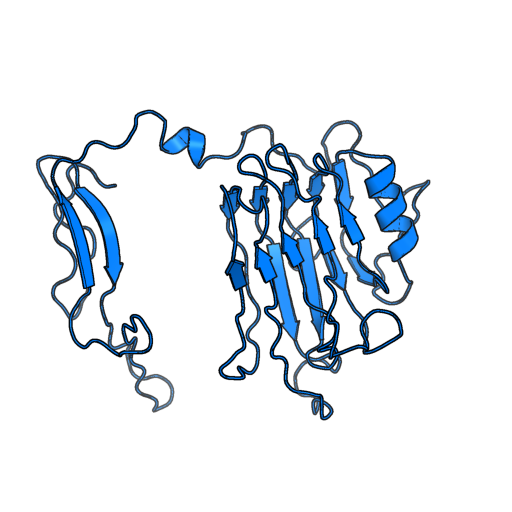.631 -1.684 1.00 97.94 214 VAL A C 1
ATOM 1676 O O . VAL A 1 214 ? -3.697 4.174 -1.200 1.00 97.94 214 VAL A O 1
ATOM 1679 N N . GLY A 1 215 ? -2.529 4.845 -2.991 1.00 97.06 215 GLY A N 1
ATOM 1680 C CA . GLY A 1 215 ? -3.559 4.505 -3.975 1.00 97.06 215 GLY A CA 1
ATOM 1681 C C . GLY A 1 215 ? -3.202 3.245 -4.752 1.00 97.06 215 GLY A C 1
ATOM 1682 O O . GLY A 1 215 ? -2.187 3.212 -5.436 1.00 97.06 215 GLY A O 1
ATOM 1683 N N . TYR A 1 216 ? -4.048 2.224 -4.708 1.00 95.75 216 TYR A N 1
ATOM 1684 C CA . TYR A 1 216 ? -3.893 1.006 -5.500 1.00 95.75 216 TYR A CA 1
ATOM 1685 C C . TYR A 1 216 ? -4.873 1.054 -6.671 1.00 95.75 216 TYR A C 1
ATOM 1687 O O . TYR A 1 216 ? -6.047 0.719 -6.532 1.00 95.75 216 TYR A O 1
ATOM 1695 N N . MET A 1 217 ? -4.402 1.484 -7.835 1.00 92.56 217 MET A N 1
ATOM 1696 C CA . MET A 1 217 ? -5.221 1.715 -9.020 1.00 92.56 217 MET A CA 1
ATOM 1697 C C . MET A 1 217 ? -5.227 0.478 -9.915 1.00 92.56 217 MET A C 1
ATOM 1699 O O . MET A 1 217 ? -4.224 0.144 -10.544 1.00 92.56 217 MET A O 1
ATOM 1703 N N . LEU A 1 218 ? -6.383 -0.177 -9.982 1.00 89.38 218 LEU A N 1
ATOM 1704 C CA . LEU A 1 218 ? -6.656 -1.258 -10.919 1.00 89.38 218 LEU A CA 1
ATOM 1705 C C . LEU A 1 218 ? -7.658 -0.745 -11.962 1.00 89.38 218 LEU A C 1
ATOM 1707 O O . LEU A 1 218 ? -8.826 -0.523 -11.641 1.00 89.38 218 LEU A O 1
ATOM 1711 N N . MET A 1 219 ? -7.175 -0.472 -13.172 1.00 86.00 219 MET A N 1
ATOM 1712 C CA . MET A 1 219 ? -7.875 0.299 -14.212 1.00 86.00 219 MET A CA 1
ATOM 1713 C C . MET A 1 219 ? -7.400 -0.137 -15.607 1.00 86.00 219 MET A C 1
ATOM 1715 O O . MET A 1 219 ? -6.312 -0.685 -15.694 1.00 86.00 219 MET A O 1
ATOM 1719 N N . PRO A 1 220 ? -8.127 0.100 -16.710 1.00 87.25 220 PRO A N 1
ATOM 1720 C CA . PRO A 1 220 ? -7.679 -0.364 -18.024 1.00 87.25 220 PRO A CA 1
ATOM 1721 C C . PRO A 1 220 ? -6.496 0.460 -18.557 1.00 87.25 220 PRO A C 1
ATOM 1723 O O . PRO A 1 220 ? -6.387 1.658 -18.271 1.00 87.25 220 PRO A O 1
ATOM 1726 N N . ALA A 1 221 ? -5.640 -0.157 -19.375 1.00 86.38 221 ALA A N 1
ATOM 1727 C CA . ALA A 1 221 ? -4.527 0.520 -20.059 1.00 86.38 221 ALA A CA 1
ATOM 1728 C C . ALA A 1 221 ? -5.006 1.526 -21.116 1.00 86.38 221 ALA A C 1
ATOM 1730 O O . ALA A 1 221 ? -4.340 2.524 -21.385 1.00 86.38 221 ALA A O 1
ATOM 1731 N N . VAL A 1 222 ? -6.175 1.269 -21.708 1.00 81.75 222 VAL A N 1
ATOM 1732 C CA . VAL A 1 222 ? -6.752 2.066 -22.804 1.00 81.75 222 VAL A CA 1
ATOM 1733 C C . VAL A 1 222 ? -7.459 3.351 -22.348 1.00 81.75 222 VAL A C 1
ATOM 1735 O O . VAL A 1 222 ? -7.937 4.117 -23.182 1.00 81.75 222 VAL A O 1
ATOM 1738 N N . GLY A 1 223 ? -7.516 3.615 -21.038 1.00 75.56 223 GLY A N 1
ATOM 1739 C CA . GLY A 1 223 ? -8.222 4.767 -20.475 1.00 75.56 223 GLY A CA 1
ATOM 1740 C C . GLY A 1 223 ? -9.748 4.605 -20.440 1.00 75.56 223 GLY A C 1
ATOM 1741 O O . GLY A 1 223 ? -10.308 3.577 -20.819 1.00 75.56 223 GLY A O 1
ATOM 1742 N N . TYR A 1 224 ? -10.440 5.623 -19.923 1.00 73.12 224 TYR A N 1
ATOM 1743 C CA . TYR A 1 224 ? -11.898 5.599 -19.771 1.00 73.12 224 TYR A CA 1
ATOM 1744 C C . TYR A 1 224 ? -12.628 5.714 -21.113 1.00 73.12 224 TYR A C 1
ATOM 1746 O O . TYR A 1 224 ? -12.263 6.521 -21.962 1.00 73.12 224 TYR A O 1
ATOM 1754 N N . GLY A 1 225 ? -13.707 4.942 -21.273 1.00 74.62 225 GLY A N 1
ATOM 1755 C CA . GLY A 1 225 ? -14.591 4.999 -22.445 1.00 74.62 225 GLY A CA 1
ATOM 1756 C C . GLY A 1 225 ? -14.090 4.224 -23.667 1.00 74.62 225 GLY A C 1
ATOM 1757 O O . GLY A 1 225 ? -14.867 3.981 -24.587 1.00 74.62 225 GLY A O 1
ATOM 1758 N N . ALA A 1 226 ? -12.832 3.782 -23.666 1.00 83.38 226 ALA A N 1
ATOM 1759 C CA . ALA A 1 226 ? -12.301 2.893 -24.687 1.00 83.38 226 ALA A CA 1
ATOM 1760 C C . ALA A 1 226 ? -12.697 1.433 -24.417 1.00 83.38 226 ALA A C 1
ATOM 1762 O O . ALA A 1 226 ? -12.848 1.002 -23.271 1.00 83.38 226 ALA A O 1
ATOM 1763 N N . ARG A 1 227 ? -12.840 0.649 -25.492 1.00 83.69 227 ARG A N 1
ATOM 1764 C CA . ARG A 1 227 ? -13.071 -0.794 -25.382 1.00 83.69 227 ARG A CA 1
ATOM 1765 C C . ARG A 1 227 ? -11.835 -1.454 -24.775 1.00 83.69 227 ARG A C 1
ATOM 1767 O O . ARG A 1 227 ? -10.774 -1.4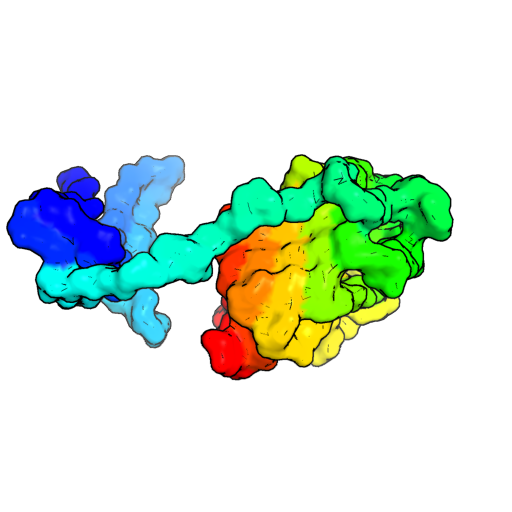58 -25.394 1.00 83.69 227 ARG A O 1
ATOM 1774 N N . ILE A 1 228 ? -12.005 -2.046 -23.599 1.00 83.31 228 ILE A N 1
ATOM 1775 C CA . ILE A 1 228 ? -10.969 -2.835 -22.931 1.00 83.31 228 ILE A CA 1
ATOM 1776 C C . ILE A 1 228 ? -10.739 -4.113 -23.759 1.00 83.31 228 ILE A C 1
ATOM 1778 O O . ILE A 1 228 ? -11.711 -4.818 -24.056 1.00 83.31 228 ILE A O 1
ATOM 1782 N N . PRO A 1 229 ? -9.500 -4.414 -24.189 1.00 81.94 229 PRO A N 1
ATOM 1783 C CA . PRO A 1 229 ? -9.187 -5.681 -24.839 1.00 81.94 229 PRO A CA 1
ATOM 1784 C C . PRO A 1 229 ? -9.520 -6.875 -23.937 1.00 81.94 229 PRO A C 1
ATOM 1786 O O . PRO A 1 229 ? -9.460 -6.776 -22.713 1.00 81.94 229 PRO A O 1
ATOM 1789 N N . GLY A 1 230 ? -9.847 -8.021 -24.539 1.00 83.38 230 GLY A N 1
ATOM 1790 C CA . GLY A 1 230 ? -10.037 -9.254 -23.776 1.00 83.38 230 GLY A CA 1
ATOM 1791 C C . GLY A 1 230 ? -8.752 -9.628 -23.036 1.00 83.38 230 GLY A C 1
ATOM 1792 O O . GLY A 1 230 ? -7.674 -9.610 -23.626 1.00 83.38 230 GLY A O 1
ATOM 1793 N N . HIS A 1 231 ? -8.871 -9.964 -21.755 1.00 83.19 231 HIS A N 1
ATOM 1794 C CA . HIS A 1 231 ? -7.753 -10.365 -20.906 1.00 83.19 231 HIS A CA 1
ATOM 1795 C C . HIS A 1 231 ? -8.151 -11.561 -20.040 1.00 83.19 231 HIS A C 1
ATOM 1797 O O . HIS A 1 231 ? -9.336 -11.801 -19.795 1.00 83.19 231 HIS A O 1
ATOM 1803 N N . ALA A 1 232 ? -7.160 -12.306 -19.549 1.00 84.56 232 ALA A N 1
ATOM 1804 C CA . ALA A 1 232 ? -7.414 -13.378 -18.593 1.00 84.56 232 ALA A CA 1
ATOM 1805 C C . ALA A 1 232 ? -8.063 -12.819 -17.306 1.00 84.56 232 ALA A C 1
ATOM 1807 O O . ALA A 1 232 ? -7.800 -11.667 -16.935 1.00 84.56 232 ALA A O 1
ATOM 1808 N N . PRO A 1 233 ? -8.922 -13.594 -16.622 1.00 83.00 233 PRO A N 1
ATOM 1809 C CA . PRO A 1 233 ? -9.472 -13.178 -15.341 1.00 83.00 233 PRO A CA 1
ATOM 1810 C C . PRO A 1 233 ? -8.356 -13.034 -14.303 1.00 83.00 233 PRO A C 1
ATOM 1812 O O . PRO A 1 233 ? -7.386 -13.793 -14.282 1.00 83.00 233 PRO A O 1
ATOM 1815 N N . ARG A 1 234 ? -8.506 -12.053 -13.413 1.00 85.75 234 ARG A N 1
ATOM 1816 C CA . ARG A 1 234 ? -7.595 -11.848 -12.289 1.00 85.75 234 ARG A CA 1
ATOM 1817 C C . ARG A 1 234 ? -8.111 -12.611 -11.075 1.00 85.75 234 ARG A C 1
ATOM 1819 O O . ARG A 1 234 ? -9.106 -12.211 -10.483 1.00 85.75 234 ARG A O 1
ATOM 1826 N N . ILE A 1 235 ? -7.384 -13.648 -10.673 1.00 86.50 235 ILE A N 1
ATOM 1827 C CA . ILE A 1 235 ? -7.651 -14.403 -9.435 1.00 86.50 235 ILE A CA 1
ATOM 1828 C C . ILE A 1 235 ? -6.719 -13.993 -8.288 1.00 86.50 235 ILE A C 1
ATOM 1830 O O . ILE A 1 235 ? -7.043 -14.160 -7.117 1.00 86.50 235 ILE A O 1
ATOM 1834 N N . THR A 1 236 ? -5.565 -13.404 -8.608 1.00 89.12 236 THR A N 1
ATOM 1835 C CA . THR A 1 236 ? -4.564 -13.007 -7.616 1.00 89.12 236 THR A CA 1
ATOM 1836 C C . THR A 1 236 ? -5.006 -11.781 -6.827 1.00 89.12 236 THR A C 1
ATOM 1838 O O . THR A 1 236 ? -5.435 -10.796 -7.441 1.00 89.12 236 THR A O 1
ATOM 1841 N N . PRO A 1 237 ? -4.823 -11.781 -5.494 1.00 92.38 237 PRO A N 1
ATOM 1842 C CA . PRO A 1 237 ? -5.062 -10.599 -4.692 1.00 92.38 237 PRO A CA 1
ATOM 1843 C C . PRO A 1 237 ? -4.236 -9.402 -5.147 1.00 92.38 237 PRO A C 1
ATOM 1845 O O . PRO A 1 237 ? -3.062 -9.553 -5.488 1.00 92.38 237 PRO A O 1
ATOM 1848 N N . PHE A 1 238 ? -4.829 -8.209 -5.140 1.00 94.00 238 PHE A N 1
ATOM 1849 C CA . PHE A 1 238 ? -4.132 -7.025 -5.647 1.00 94.00 238 PHE A CA 1
ATOM 1850 C C . PHE A 1 238 ? -3.082 -6.486 -4.677 1.00 94.00 238 PHE A C 1
ATOM 1852 O O . PHE A 1 238 ? -2.010 -6.045 -5.090 1.00 94.00 238 PHE A O 1
ATOM 1859 N N . VAL A 1 239 ? -3.378 -6.576 -3.387 1.00 96.25 239 VAL A N 1
ATOM 1860 C CA . VAL A 1 239 ? -2.442 -6.338 -2.294 1.00 96.25 239 VAL A CA 1
ATOM 1861 C C . VAL A 1 239 ? -2.400 -7.601 -1.444 1.00 96.25 239 VAL A C 1
ATOM 1863 O O . VAL A 1 239 ? -3.442 -8.126 -1.052 1.00 96.25 239 VAL A O 1
ATOM 1866 N N . LYS A 1 240 ? -1.197 -8.088 -1.157 1.00 96.94 240 LYS A N 1
ATOM 1867 C CA . LYS A 1 240 ? -0.954 -9.221 -0.263 1.00 96.94 240 LYS A CA 1
ATOM 1868 C C . LYS A 1 240 ? -0.207 -8.732 0.966 1.00 96.94 240 LYS A C 1
ATOM 1870 O O . LYS A 1 240 ? 0.859 -8.140 0.823 1.00 96.94 240 LYS A O 1
ATOM 1875 N N . VAL A 1 241 ? -0.743 -8.996 2.148 1.00 97.69 241 VAL A N 1
ATOM 1876 C CA . VAL A 1 241 ? -0.060 -8.824 3.433 1.00 97.69 241 VAL A CA 1
ATOM 1877 C C . VAL A 1 241 ? 0.225 -10.222 3.972 1.00 97.69 241 VAL A C 1
ATOM 1879 O O . VAL A 1 241 ? -0.708 -10.997 4.172 1.00 97.69 241 VAL A O 1
ATOM 1882 N N . CYS A 1 242 ? 1.497 -10.579 4.127 1.00 97.00 242 CYS A N 1
ATOM 1883 C CA . CYS A 1 242 ? 1.899 -11.953 4.450 1.00 97.00 242 CYS A CA 1
ATOM 1884 C C . CYS A 1 242 ? 3.244 -12.012 5.180 1.00 97.00 242 CYS A C 1
ATOM 1886 O O . CYS A 1 242 ? 3.961 -11.013 5.219 1.00 97.00 242 CYS A O 1
ATOM 1888 N N . GLY A 1 243 ? 3.600 -13.169 5.747 1.00 96.06 243 GLY A N 1
ATOM 1889 C CA . GLY A 1 243 ? 4.861 -13.341 6.479 1.00 96.06 243 GLY A CA 1
ATOM 1890 C C . GLY A 1 243 ? 4.893 -12.466 7.731 1.00 96.06 243 GLY A C 1
ATOM 1891 O O . GLY A 1 243 ? 3.977 -12.509 8.545 1.00 96.06 243 GLY A O 1
ATOM 1892 N N . ASN A 1 244 ? 5.893 -11.600 7.874 1.00 97.00 244 ASN A N 1
ATOM 1893 C CA . ASN A 1 244 ? 5.909 -10.616 8.964 1.00 97.00 244 ASN A CA 1
ATOM 1894 C C . ASN A 1 244 ? 5.056 -9.366 8.668 1.00 97.00 244 ASN A C 1
ATOM 1896 O O . ASN A 1 244 ? 5.197 -8.346 9.333 1.00 97.00 244 ASN A O 1
ATOM 1900 N N . GLY A 1 245 ? 4.196 -9.404 7.647 1.00 96.69 245 GLY A N 1
ATOM 1901 C CA . GLY A 1 245 ? 3.366 -8.274 7.245 1.00 96.69 245 GLY A CA 1
ATOM 1902 C C . GLY A 1 245 ? 2.428 -7.809 8.357 1.00 96.69 245 GLY A C 1
ATOM 1903 O O . GLY A 1 245 ? 1.533 -8.537 8.769 1.00 96.69 245 GLY A O 1
ATOM 1904 N N . GLY A 1 246 ? 2.598 -6.562 8.782 1.00 93.56 246 GLY A N 1
ATOM 1905 C CA . GLY A 1 246 ? 1.732 -5.897 9.745 1.00 93.56 246 GLY A CA 1
ATOM 1906 C C . GLY A 1 246 ? 1.782 -4.384 9.567 1.00 93.56 246 GLY A C 1
ATOM 1907 O O . GLY A 1 246 ? 1.703 -3.858 8.452 1.00 93.56 246 GLY A O 1
ATOM 1908 N N . GLY A 1 247 ? 1.924 -3.677 10.682 1.00 93.81 247 GLY A N 1
ATOM 1909 C CA . GLY A 1 247 ? 2.139 -2.237 10.688 1.00 93.81 247 GLY A CA 1
ATOM 1910 C C . GLY A 1 247 ? 0.857 -1.421 10.707 1.00 93.81 247 GLY A C 1
ATOM 1911 O O . GLY A 1 247 ? -0.238 -1.899 11.009 1.00 93.81 247 GLY A O 1
ATOM 1912 N N . LYS A 1 248 ? 1.014 -0.133 10.420 1.00 94.00 248 LYS A N 1
ATOM 1913 C CA . LYS A 1 248 ? -0.044 0.862 10.567 1.00 94.00 248 LYS A CA 1
ATOM 1914 C C . LYS A 1 248 ? -0.494 1.367 9.199 1.00 94.00 248 LYS A C 1
ATOM 1916 O O . LYS A 1 248 ? 0.272 2.023 8.496 1.00 94.00 248 LYS A O 1
ATOM 1921 N N . TRP A 1 249 ? -1.738 1.070 8.832 1.00 94.75 249 TRP A N 1
ATOM 1922 C CA . TRP A 1 249 ? -2.302 1.386 7.518 1.00 94.75 249 TRP A CA 1
ATOM 1923 C C . TRP A 1 249 ? -3.376 2.471 7.621 1.00 94.75 249 TRP A C 1
ATOM 1925 O O . TRP A 1 249 ? -4.356 2.309 8.346 1.00 94.75 249 TRP A O 1
ATOM 1935 N N . TYR A 1 250 ? -3.216 3.570 6.881 1.00 93.56 250 TYR A N 1
ATOM 1936 C CA . TYR A 1 250 ? -4.120 4.722 6.932 1.00 93.56 250 TYR A CA 1
ATOM 1937 C C . TYR A 1 250 ? -4.417 5.291 5.550 1.00 93.56 250 TYR A C 1
ATOM 1939 O O . TYR A 1 250 ? -3.517 5.465 4.731 1.00 93.56 250 TYR A O 1
ATOM 1947 N N . ASN A 1 251 ? -5.673 5.687 5.330 1.00 93.06 251 ASN A N 1
ATOM 1948 C CA . ASN A 1 251 ? -6.121 6.421 4.140 1.00 93.06 251 ASN A CA 1
ATOM 1949 C C . ASN A 1 251 ? -5.709 5.781 2.798 1.00 93.06 251 ASN A C 1
ATOM 1951 O O . ASN A 1 251 ? -5.402 6.482 1.835 1.00 93.06 251 ASN A O 1
ATOM 1955 N N . PHE A 1 252 ? -5.665 4.452 2.727 1.00 92.38 252 PHE A N 1
ATOM 1956 C CA . PHE A 1 252 ? -5.397 3.773 1.468 1.00 92.38 252 PHE A CA 1
ATOM 1957 C C . PHE A 1 252 ? -6.673 3.657 0.631 1.00 92.38 252 PHE A C 1
ATOM 1959 O O . PHE A 1 252 ? -7.781 3.559 1.158 1.00 92.38 252 PHE A O 1
ATOM 1966 N N . GLU A 1 253 ? -6.508 3.671 -0.684 1.00 91.12 253 GLU A N 1
ATOM 1967 C CA . GLU A 1 253 ? -7.600 3.535 -1.641 1.00 91.12 253 GLU A CA 1
ATOM 1968 C C . GLU A 1 253 ? -7.375 2.308 -2.509 1.00 91.12 253 GLU A C 1
ATOM 1970 O O . GLU A 1 253 ? -6.270 2.069 -2.991 1.00 91.12 253 GLU A O 1
ATOM 1975 N N . LEU A 1 254 ? -8.435 1.540 -2.725 1.00 85.56 254 LEU A N 1
ATOM 1976 C CA . LEU A 1 254 ? -8.403 0.350 -3.552 1.00 85.56 254 LEU A CA 1
ATOM 1977 C C . LEU A 1 254 ? -9.313 0.555 -4.763 1.00 85.56 254 LEU A C 1
ATOM 1979 O O . LEU A 1 254 ? -10.519 0.753 -4.612 1.00 85.56 254 LEU A O 1
ATOM 1983 N N . GLY A 1 255 ? -8.743 0.498 -5.964 1.00 71.06 255 GLY A N 1
ATOM 1984 C CA . GLY A 1 255 ? -9.492 0.558 -7.214 1.00 71.06 255 GLY A CA 1
ATOM 1985 C C . GLY A 1 255 ? -10.432 -0.638 -7.361 1.00 71.06 255 GLY A C 1
ATOM 1986 O O . GLY A 1 255 ? -10.101 -1.746 -6.951 1.00 71.06 255 GLY A O 1
ATOM 1987 N N . LYS A 1 256 ? -11.609 -0.431 -7.957 1.00 68.25 256 LYS A N 1
ATOM 1988 C CA . LYS A 1 256 ? -12.575 -1.509 -8.218 1.00 68.25 256 LYS A CA 1
ATOM 1989 C C . LYS A 1 256 ? -12.096 -2.410 -9.364 1.00 68.25 256 LYS A C 1
ATOM 1991 O O . LYS A 1 256 ? -11.899 -1.935 -10.481 1.00 68.25 256 LYS A O 1
ATOM 1996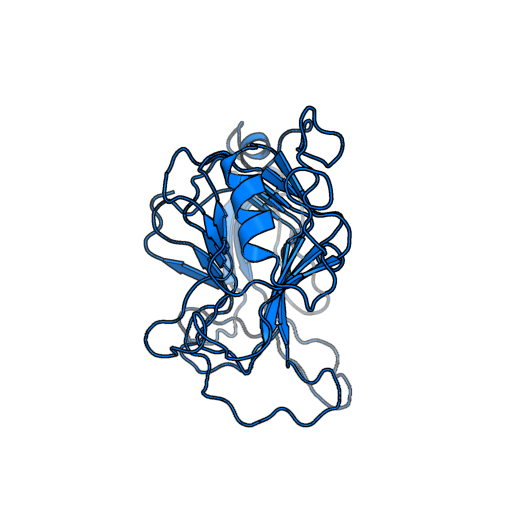 N N . GLY A 1 257 ? -11.967 -3.709 -9.094 1.00 60.75 257 GLY A N 1
ATOM 1997 C CA . GLY A 1 257 ? -11.762 -4.758 -10.098 1.00 60.75 257 GLY A CA 1
ATOM 1998 C C . GLY A 1 257 ? -13.019 -5.589 -10.359 1.00 60.75 257 GLY A C 1
ATOM 1999 O O . GLY A 1 257 ? -13.869 -5.733 -9.480 1.00 60.75 257 GLY A O 1
ATOM 2000 N N . LEU A 1 258 ? -13.131 -6.138 -11.571 1.00 59.22 258 LEU A N 1
ATOM 2001 C CA . LEU A 1 258 ? -14.134 -7.144 -11.937 1.00 59.22 258 LEU A CA 1
ATOM 2002 C C . LEU A 1 258 ? -13.801 -8.448 -11.194 1.00 59.22 258 LEU A C 1
ATOM 2004 O O . LEU A 1 258 ? -12.722 -9.006 -11.383 1.00 59.22 258 LEU A O 1
ATOM 2008 N N . ALA A 1 259 ? -14.685 -8.870 -10.289 1.00 55.59 259 ALA A N 1
ATOM 2009 C CA . ALA A 1 259 ? -14.385 -9.888 -9.287 1.00 55.59 259 ALA A CA 1
ATOM 2010 C C . ALA A 1 259 ? -14.758 -11.296 -9.767 1.00 55.59 259 ALA A C 1
ATOM 2012 O O . ALA A 1 259 ? -15.933 -11.660 -9.811 1.00 55.59 259 ALA A O 1
ATOM 2013 N N . ASP A 1 260 ? -13.736 -12.093 -10.068 1.00 68.19 260 ASP A N 1
ATOM 2014 C CA . ASP A 1 260 ? -13.814 -13.544 -9.917 1.00 68.19 260 ASP A CA 1
ATOM 2015 C C . ASP A 1 260 ? -14.115 -13.897 -8.437 1.00 68.19 260 ASP A C 1
ATOM 2017 O O . ASP A 1 260 ? -13.647 -13.177 -7.547 1.00 68.19 260 ASP A O 1
ATOM 2021 N N . PRO A 1 261 ? -14.863 -14.974 -8.118 1.00 72.19 261 PRO A N 1
ATOM 2022 C CA . PRO A 1 261 ? -15.160 -15.353 -6.730 1.00 72.19 261 PRO A CA 1
ATOM 2023 C C . PRO A 1 261 ? -13.919 -15.564 -5.839 1.00 72.19 261 PRO A C 1
ATOM 2025 O O . PRO A 1 261 ? -13.977 -15.341 -4.622 1.00 72.19 261 PRO A O 1
ATOM 2028 N N . GLY A 1 262 ? -12.790 -15.971 -6.426 1.00 75.75 262 GLY A N 1
ATOM 2029 C CA . GLY A 1 262 ? -11.505 -16.145 -5.746 1.00 75.75 262 GLY A CA 1
ATOM 2030 C C . GLY A 1 262 ? -10.718 -14.847 -5.545 1.00 75.75 262 GLY A C 1
ATOM 2031 O O . GLY A 1 262 ? -9.811 -14.804 -4.716 1.00 75.75 262 GLY A O 1
ATOM 2032 N N . TYR A 1 263 ? -11.078 -13.766 -6.240 1.00 85.00 263 TYR A N 1
ATOM 2033 C CA . TYR A 1 263 ? -10.354 -12.501 -6.167 1.00 85.00 263 TYR A CA 1
ATOM 2034 C C . TYR A 1 263 ? -10.536 -11.808 -4.813 1.00 85.00 263 TYR A C 1
ATOM 2036 O O . TYR A 1 263 ? -11.625 -11.761 -4.233 1.00 85.00 263 TYR A O 1
ATOM 2044 N N . ARG A 1 264 ? -9.455 -11.207 -4.316 1.00 86.50 264 ARG A N 1
ATOM 2045 C CA . ARG A 1 264 ? -9.467 -10.342 -3.135 1.00 86.50 264 ARG A CA 1
ATOM 2046 C C . ARG A 1 264 ? -8.742 -9.047 -3.451 1.00 86.50 264 ARG A C 1
ATOM 2048 O O . ARG A 1 264 ? -7.656 -9.041 -4.016 1.00 86.50 264 ARG A O 1
ATOM 2055 N N . GLN A 1 265 ? -9.315 -7.925 -3.049 1.00 88.31 265 GLN A N 1
ATOM 2056 C CA . GLN A 1 265 ? -8.640 -6.647 -3.233 1.00 88.31 265 GLN A CA 1
ATOM 2057 C C . GLN A 1 265 ? -7.404 -6.538 -2.321 1.00 88.31 265 GLN A C 1
ATOM 2059 O O . GLN A 1 265 ? -6.328 -6.146 -2.765 1.00 88.31 265 GLN A O 1
ATOM 2064 N N . ILE A 1 266 ? -7.564 -6.954 -1.063 1.00 92.06 266 ILE A N 1
ATOM 2065 C CA . ILE A 1 266 ? -6.490 -7.192 -0.099 1.00 92.06 266 ILE A CA 1
ATOM 2066 C C . ILE A 1 266 ? -6.659 -8.622 0.414 1.00 92.06 266 ILE A C 1
ATOM 2068 O O . ILE A 1 266 ? -7.769 -9.007 0.786 1.00 92.06 266 ILE A O 1
ATOM 2072 N N . LEU A 1 267 ? -5.570 -9.385 0.458 1.00 93.75 267 LEU A N 1
ATOM 2073 C CA . LEU A 1 267 ? -5.484 -10.639 1.199 1.00 93.75 267 LEU A CA 1
ATOM 2074 C C . LEU A 1 267 ? -4.474 -10.468 2.332 1.00 93.75 267 LEU A C 1
ATOM 2076 O O . LEU A 1 267 ? -3.335 -10.083 2.079 1.00 93.75 267 LEU A O 1
ATOM 2080 N N . VAL A 1 268 ? -4.905 -10.744 3.559 1.00 94.81 268 VAL A N 1
ATOM 2081 C CA . VAL A 1 268 ? -4.032 -10.855 4.731 1.00 94.81 268 VAL A CA 1
ATOM 2082 C C . VAL A 1 268 ? -3.968 -12.334 5.084 1.00 94.81 268 VAL A C 1
ATOM 2084 O O . VAL A 1 268 ? -5.001 -12.925 5.396 1.00 94.81 268 VAL A O 1
ATOM 2087 N N . GLU A 1 269 ? -2.793 -12.945 4.974 1.00 92.69 269 GLU A N 1
ATOM 2088 C CA . GLU A 1 269 ? -2.629 -14.387 5.169 1.00 92.69 269 GLU A CA 1
ATOM 2089 C C . GLU A 1 269 ? -1.292 -14.729 5.827 1.00 92.69 269 GLU A C 1
ATOM 2091 O O . GLU A 1 269 ? -0.253 -14.169 5.483 1.00 92.69 269 GLU A O 1
ATOM 2096 N N . GLY A 1 270 ? -1.312 -15.667 6.778 1.00 88.94 270 GLY A N 1
ATOM 2097 C CA . GLY A 1 270 ? -0.091 -16.180 7.407 1.00 88.94 270 GLY A CA 1
ATOM 2098 C C . GLY A 1 270 ? 0.758 -15.112 8.104 1.00 88.94 270 GLY A C 1
ATOM 2099 O O . GLY A 1 270 ? 1.977 -15.255 8.144 1.00 88.94 270 GLY A O 1
ATOM 2100 N N . THR A 1 271 ? 0.141 -14.035 8.600 1.00 89.62 271 THR A N 1
ATOM 2101 C CA . THR A 1 271 ? 0.846 -12.964 9.309 1.00 89.62 271 THR A CA 1
ATOM 2102 C C . THR A 1 271 ? 1.081 -13.330 10.772 1.00 89.62 271 THR A C 1
ATOM 2104 O O . THR A 1 271 ? 0.178 -13.850 11.425 1.00 89.62 271 THR A O 1
ATOM 2107 N N . SER A 1 272 ? 2.275 -13.049 11.299 1.00 77.00 272 SER A N 1
ATOM 2108 C CA . SER A 1 272 ? 2.641 -13.324 12.702 1.00 77.00 272 SER A CA 1
ATOM 2109 C C . SER A 1 272 ? 2.592 -12.105 13.635 1.00 77.00 272 SER A C 1
ATOM 2111 O O . SER A 1 272 ? 2.917 -12.240 14.815 1.00 77.00 272 SER A O 1
ATOM 2113 N N . GLU A 1 273 ? 2.247 -10.930 13.104 1.00 69.06 273 GLU A N 1
ATOM 2114 C CA . GLU A 1 273 ? 2.132 -9.654 13.834 1.00 69.06 273 GLU A CA 1
ATOM 2115 C C . GLU A 1 273 ? 0.720 -9.380 14.369 1.00 69.06 273 GLU A C 1
ATOM 2117 O O . GLU A 1 273 ? -0.261 -9.798 13.713 1.00 69.06 273 GLU A O 1
#

pLDDT: mean 91.73, std 7.97, range [55.59, 98.88]